Protein AF-A0A537IAH4-F1 (afdb_monomer_lite)

pLDDT: mean 83.01, std 18.16, range [29.03, 97.69]

Radius of gyration: 27.27 Å; chains: 1; bounding box: 102×39×84 Å

Sequence (280 aa):
MKIILSCFTVIFCLQLSAQTTTKKPVTDKLPGINCDNTVTNTLPADAPDRSPSECERQFDWKVRAAIRDAFRKTLSNFPVADWIISDTAVEKLEEVGKGTEKNFFSLSYDFKIDLAPQSLTYKNWYEKYQAQMEEMKNPKEDSYKKFADLMYRMNNSIHIRFLVRINNVSHSIYFMKGGQQVLPVPGAVYAVRGPKVSALTGGGEENAMDACLIVFGNQEPSLRAEPGGGSSFYLVNSFPKNVSHLTVQNISIRIECNNELLQIILKDTDFKGIAELISH

Secondary structure (DSSP, 8-state):
-----------------------PPP--SSTT----------S-TT-SEEPPPHHHHHHHHHHHHHHHHHHHHHHHTS-TTTEEEES-S------EETTGGGS---EEEEEEEEE-TTSHHHHHHHHHHHHHHHHTTS--TTHHHHHHHHHHHHHHHHEEEEEEEES-SEEEEEESSS--EE---TT-SEEEEEEEEPPTT---GGG-EEEEEEEESS-PPEEEEPTTS-EEEEEEPPPPTTS-TTS---EEEEEES-HHHHHHHHHHS-HHHHHHTS--

Structure (mmCIF, N/CA/C/O backbone):
data_AF-A0A537IAH4-F1
#
_entry.id   AF-A0A537IAH4-F1
#
loop_
_atom_site.group_PDB
_atom_site.id
_atom_site.type_symbol
_atom_site.label_atom_id
_atom_site.label_alt_id
_atom_site.label_comp_id
_atom_site.label_asym_id
_atom_site.label_entity_id
_atom_site.label_seq_id
_atom_site.pdbx_PDB_ins_code
_atom_site.Cartn_x
_atom_site.Cartn_y
_atom_site.Cartn_z
_atom_site.occupancy
_atom_site.B_iso_or_equiv
_atom_site.auth_seq_id
_atom_site.auth_comp_id
_atom_site.auth_asym_id
_atom_site.auth_atom_id
_atom_site.pdbx_PDB_model_num
ATOM 1 N N . MET A 1 1 ? 80.176 -8.612 -51.087 1.00 36.66 1 MET A N 1
ATOM 2 C CA . MET A 1 1 ? 79.424 -7.562 -51.804 1.00 36.66 1 MET A CA 1
ATOM 3 C C . MET A 1 1 ? 77.951 -7.925 -51.699 1.00 36.66 1 MET A C 1
ATOM 5 O O . MET A 1 1 ? 77.598 -9.044 -52.044 1.00 36.66 1 MET A O 1
ATOM 9 N N . LYS A 1 2 ? 77.165 -7.069 -51.038 1.00 36.81 2 LYS A N 1
ATOM 10 C CA . LYS A 1 2 ? 75.745 -7.273 -50.701 1.00 36.81 2 LYS A CA 1
ATOM 11 C C . LYS A 1 2 ? 74.856 -7.136 -51.943 1.00 36.81 2 LYS A C 1
ATOM 13 O O . LYS A 1 2 ? 75.255 -6.405 -52.842 1.00 36.81 2 LYS A O 1
ATOM 18 N N . ILE A 1 3 ? 73.643 -7.707 -51.847 1.00 32.50 3 ILE A N 1
ATOM 19 C CA . ILE A 1 3 ? 72.316 -7.228 -52.325 1.00 32.50 3 ILE A CA 1
ATOM 20 C C . ILE A 1 3 ? 71.573 -8.343 -53.084 1.00 32.50 3 ILE A C 1
ATOM 22 O O . ILE A 1 3 ? 72.182 -8.975 -53.931 1.00 32.50 3 ILE A O 1
ATOM 26 N N . ILE A 1 4 ? 70.281 -8.649 -52.912 1.00 36.44 4 ILE A N 1
ATOM 27 C CA . ILE A 1 4 ? 69.207 -8.349 -51.943 1.00 36.44 4 ILE A CA 1
ATOM 28 C C . ILE A 1 4 ? 68.191 -9.495 -52.150 1.00 36.44 4 ILE A C 1
ATOM 30 O O . ILE A 1 4 ? 67.912 -9.874 -53.285 1.00 36.44 4 ILE A O 1
ATOM 34 N N . LEU A 1 5 ? 67.645 -10.030 -51.056 1.00 33.25 5 LEU A N 1
ATOM 35 C CA . LEU A 1 5 ? 66.514 -10.961 -51.036 1.00 33.25 5 LEU A CA 1
ATOM 36 C C . LEU A 1 5 ? 65.218 -10.147 -51.227 1.00 33.25 5 LEU A C 1
ATOM 38 O O . LEU A 1 5 ? 64.938 -9.264 -50.415 1.00 33.25 5 LEU A O 1
ATOM 42 N N . SER A 1 6 ? 64.433 -10.403 -52.274 1.00 34.91 6 SER A N 1
ATOM 43 C CA . SER A 1 6 ? 63.120 -9.776 -52.470 1.00 34.91 6 SER A CA 1
ATOM 44 C C . SER A 1 6 ? 62.013 -10.627 -51.839 1.00 34.91 6 SER A C 1
ATOM 46 O O . SER A 1 6 ? 61.553 -11.616 -52.405 1.00 34.91 6 SER A O 1
ATOM 48 N N . CYS A 1 7 ? 61.571 -10.220 -50.648 1.00 33.12 7 CYS A N 1
ATOM 49 C CA . CYS A 1 7 ? 60.315 -10.667 -50.050 1.00 33.12 7 CYS A CA 1
ATOM 50 C C . CYS A 1 7 ? 59.132 -10.069 -50.825 1.00 33.12 7 CYS A C 1
ATOM 52 O O . CYS A 1 7 ? 58.987 -8.849 -50.890 1.00 33.12 7 CYS A O 1
ATOM 54 N N . PHE A 1 8 ? 58.261 -10.918 -51.373 1.00 35.41 8 PHE A N 1
ATOM 55 C CA . PHE A 1 8 ? 56.934 -10.508 -51.827 1.00 35.41 8 PHE A CA 1
ATOM 56 C C . PHE A 1 8 ? 55.982 -10.476 -50.627 1.00 35.41 8 PHE A C 1
ATOM 58 O O . PHE A 1 8 ? 55.532 -11.511 -50.139 1.00 35.41 8 PHE A O 1
ATOM 65 N N . THR A 1 9 ? 55.689 -9.272 -50.143 1.00 36.66 9 THR A N 1
ATOM 66 C CA . THR A 1 9 ? 54.643 -9.015 -49.150 1.00 36.66 9 THR A CA 1
ATOM 67 C C . THR A 1 9 ? 53.297 -8.926 -49.866 1.00 36.66 9 THR A C 1
ATOM 69 O O . THR A 1 9 ? 53.067 -8.012 -50.656 1.00 36.66 9 THR A O 1
ATOM 72 N N . VAL A 1 10 ? 52.397 -9.871 -49.593 1.00 36.59 10 VAL A N 1
ATOM 73 C CA . VAL A 1 10 ? 50.988 -9.794 -50.001 1.00 36.59 10 VAL A CA 1
ATOM 74 C C . VAL A 1 10 ? 50.293 -8.772 -49.101 1.00 36.59 10 VAL A C 1
ATOM 76 O O . VAL A 1 10 ? 50.123 -9.000 -47.905 1.00 36.59 10 VAL A O 1
ATOM 79 N N . ILE A 1 11 ? 49.913 -7.626 -49.667 1.00 38.06 11 ILE A N 1
ATOM 80 C CA . ILE A 1 11 ? 49.107 -6.608 -48.988 1.00 38.06 11 ILE A CA 1
ATOM 81 C C . ILE A 1 11 ? 47.648 -7.075 -49.020 1.00 38.06 11 ILE A C 1
ATOM 83 O O . ILE A 1 11 ? 46.976 -6.992 -50.046 1.00 38.06 11 ILE A O 1
ATOM 87 N N . PHE A 1 12 ? 47.158 -7.580 -47.888 1.00 32.88 12 PHE A N 1
ATOM 88 C CA . PHE A 1 12 ? 45.729 -7.773 -47.655 1.00 32.88 12 PHE A CA 1
ATOM 89 C C . PHE A 1 12 ? 45.091 -6.398 -47.403 1.00 32.88 12 PHE A C 1
ATOM 91 O O . PHE A 1 12 ? 45.257 -5.805 -46.338 1.00 32.88 12 PHE A O 1
ATOM 98 N N . CYS A 1 13 ? 44.370 -5.878 -48.396 1.00 29.39 13 CYS A N 1
ATOM 99 C CA . CYS A 1 13 ? 43.488 -4.724 -48.231 1.00 29.39 13 CYS A CA 1
ATOM 100 C C . CYS A 1 13 ? 42.277 -5.137 -47.376 1.00 29.39 13 CYS A C 1
ATOM 102 O O . CYS A 1 13 ? 41.276 -5.628 -47.892 1.00 29.39 13 CYS A O 1
ATOM 104 N N . LEU A 1 14 ? 42.365 -4.946 -46.059 1.00 30.98 14 LEU A N 1
ATOM 105 C CA . LEU A 1 14 ? 41.201 -4.944 -45.174 1.00 30.98 14 LEU A CA 1
ATOM 106 C C . LEU A 1 14 ? 40.440 -3.633 -45.394 1.00 30.98 14 LEU A C 1
ATOM 108 O O . LEU A 1 14 ? 40.810 -2.583 -44.872 1.00 30.98 14 LEU A O 1
ATOM 112 N N . GLN A 1 15 ? 39.371 -3.696 -46.186 1.00 33.16 15 GLN A N 1
ATOM 113 C CA . GLN A 1 15 ? 38.346 -2.659 -46.189 1.00 33.16 15 GLN A CA 1
ATOM 114 C C . GLN A 1 15 ? 37.699 -2.621 -44.796 1.00 33.16 15 GLN A C 1
ATOM 116 O O . GLN A 1 15 ? 36.876 -3.471 -44.462 1.00 33.16 15 GLN A O 1
ATOM 121 N N . LEU A 1 16 ? 38.061 -1.629 -43.976 1.00 31.31 16 LEU A N 1
ATOM 122 C CA . LEU A 1 16 ? 37.240 -1.222 -42.838 1.00 31.31 16 LEU A CA 1
ATOM 123 C C . LEU A 1 16 ? 35.973 -0.560 -43.394 1.00 31.31 16 LEU A C 1
ATOM 125 O O . LEU A 1 16 ? 35.911 0.655 -43.572 1.00 31.31 16 LEU A O 1
ATOM 129 N N . SER A 1 17 ? 34.940 -1.356 -43.666 1.00 33.88 17 SER A N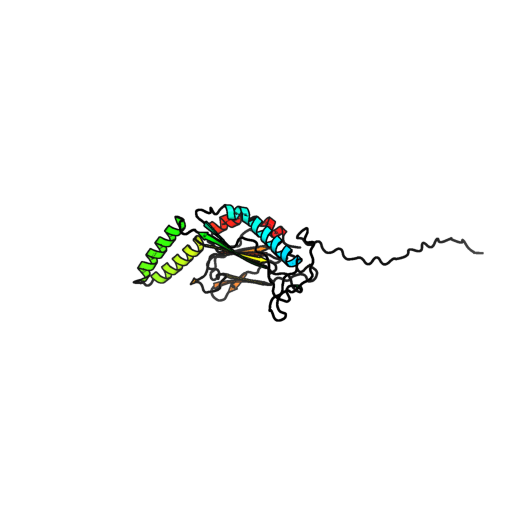 1
ATOM 130 C CA . SER A 1 17 ? 33.584 -0.825 -43.603 1.00 33.88 17 SER A CA 1
ATOM 131 C C . SER A 1 17 ? 33.317 -0.505 -42.136 1.00 33.88 17 SER A C 1
ATOM 133 O O . SER A 1 17 ? 33.275 -1.415 -41.304 1.00 33.88 17 SER A O 1
ATOM 135 N N . ALA A 1 18 ? 33.178 0.776 -41.807 1.00 30.81 18 ALA A N 1
ATOM 136 C CA . ALA A 1 18 ? 32.667 1.204 -40.517 1.00 30.81 18 ALA A CA 1
ATOM 137 C C . ALA A 1 18 ? 31.246 0.642 -40.360 1.00 30.81 18 ALA A C 1
ATOM 139 O O . ALA A 1 18 ? 30.273 1.234 -40.818 1.00 30.81 18 ALA A O 1
ATOM 140 N N . GLN A 1 19 ? 31.131 -0.535 -39.745 1.00 30.94 19 GLN A N 1
ATOM 141 C CA . GLN A 1 19 ? 29.883 -0.970 -39.150 1.00 30.94 19 GLN A CA 1
ATOM 142 C C . GLN A 1 19 ? 29.614 0.016 -38.021 1.00 30.94 19 GLN A C 1
ATOM 144 O O . GLN A 1 19 ? 30.235 -0.039 -36.960 1.00 30.94 19 GLN A O 1
ATOM 149 N N . THR A 1 20 ? 28.712 0.958 -38.278 1.00 29.33 20 THR A N 1
ATOM 150 C CA . THR A 1 20 ? 27.952 1.622 -37.232 1.00 29.33 20 THR A CA 1
ATOM 151 C C . THR A 1 20 ? 27.386 0.518 -36.355 1.00 29.33 20 THR A C 1
ATOM 153 O O . THR A 1 20 ? 26.445 -0.182 -36.720 1.00 29.33 20 THR A O 1
ATOM 156 N N . THR A 1 21 ? 28.009 0.318 -35.200 1.00 30.80 21 THR A N 1
ATOM 157 C CA . THR A 1 21 ? 27.443 -0.465 -34.118 1.00 30.80 21 THR A CA 1
ATOM 158 C C . THR A 1 21 ? 26.182 0.266 -33.684 1.00 30.80 21 THR A C 1
ATOM 160 O O . THR A 1 21 ? 26.200 1.149 -32.829 1.00 30.80 21 THR A O 1
ATOM 163 N N . THR A 1 22 ? 25.057 -0.077 -34.312 1.00 32.59 22 THR A N 1
ATOM 164 C CA . THR A 1 22 ? 23.740 0.132 -33.726 1.00 32.59 22 THR A CA 1
ATOM 165 C C . THR A 1 22 ? 23.809 -0.509 -32.352 1.00 32.59 22 THR A C 1
ATOM 167 O O . THR A 1 22 ? 23.857 -1.737 -32.240 1.00 32.59 22 THR A O 1
ATOM 170 N N . LYS A 1 23 ? 23.911 0.323 -31.310 1.00 32.09 23 LYS A N 1
ATOM 171 C CA . LYS A 1 23 ? 23.713 -0.102 -29.928 1.00 32.09 23 LYS A CA 1
ATOM 172 C C . LYS A 1 23 ? 22.452 -0.956 -29.930 1.00 32.09 23 LYS A C 1
ATOM 174 O O . LYS A 1 23 ? 21.377 -0.446 -30.242 1.00 32.09 23 LYS A O 1
ATOM 179 N N . LYS A 1 24 ? 22.589 -2.251 -29.635 1.00 29.03 24 LYS A N 1
ATOM 180 C CA . LYS A 1 24 ? 21.431 -3.063 -29.262 1.00 29.03 24 LYS A CA 1
ATOM 181 C C . LYS A 1 24 ? 20.707 -2.284 -28.158 1.00 29.03 24 LYS A C 1
ATOM 183 O O . LYS A 1 24 ? 21.392 -1.856 -27.222 1.00 29.03 24 LYS A O 1
ATOM 188 N N . PRO A 1 25 ? 19.387 -2.054 -28.266 1.00 37.41 25 PRO A N 1
ATOM 189 C CA . PRO A 1 25 ? 18.647 -1.497 -27.153 1.00 37.41 25 PRO A CA 1
ATOM 190 C C . PRO A 1 25 ? 18.897 -2.407 -25.955 1.00 37.41 25 PRO A C 1
ATOM 192 O O . PRO A 1 25 ? 18.854 -3.635 -26.080 1.00 37.41 25 PRO A O 1
ATOM 195 N N . VAL A 1 26 ? 19.246 -1.794 -24.828 1.00 36.59 26 VAL A N 1
ATOM 196 C CA . VAL A 1 26 ? 19.260 -2.466 -23.532 1.00 36.59 26 VAL A CA 1
ATOM 197 C C . VAL A 1 26 ? 17.885 -3.106 -23.393 1.00 36.59 26 VAL A C 1
ATOM 199 O O . VAL A 1 26 ? 16.880 -2.411 -23.471 1.00 36.59 26 VAL A O 1
ATOM 202 N N . THR A 1 27 ? 17.846 -4.432 -23.324 1.00 35.75 27 THR A N 1
ATOM 203 C CA . THR A 1 27 ? 16.608 -5.201 -23.228 1.00 35.75 27 THR A CA 1
ATOM 204 C C . THR A 1 27 ? 15.850 -4.760 -21.987 1.00 35.75 27 THR A C 1
ATOM 206 O O . THR A 1 27 ? 16.311 -5.001 -20.870 1.00 35.75 27 THR A O 1
ATOM 209 N N . ASP A 1 28 ? 14.713 -4.102 -22.214 1.00 43.12 28 ASP A N 1
ATOM 210 C CA . ASP A 1 28 ? 13.740 -3.721 -21.199 1.00 43.12 28 ASP A CA 1
ATOM 211 C C . ASP A 1 28 ? 13.413 -4.949 -20.341 1.00 43.12 28 ASP A C 1
ATOM 213 O O . ASP A 1 28 ? 13.004 -5.994 -20.855 1.00 43.12 28 ASP A O 1
ATOM 217 N N . LYS A 1 29 ? 13.600 -4.852 -19.021 1.00 47.41 29 LYS A N 1
ATOM 218 C CA . LYS A 1 29 ? 13.318 -5.967 -18.100 1.00 47.41 29 LYS A CA 1
ATOM 219 C C . LYS A 1 29 ? 11.833 -6.350 -18.011 1.00 47.41 29 LYS A C 1
ATOM 221 O O . LYS A 1 29 ? 11.508 -7.337 -17.362 1.00 47.41 29 LYS A O 1
ATOM 226 N N . LEU A 1 30 ? 10.940 -5.635 -18.698 1.00 56.00 30 LEU A N 1
ATOM 227 C CA . LEU A 1 30 ? 9.583 -6.096 -18.987 1.00 56.00 30 LEU A CA 1
ATOM 228 C C . LEU A 1 30 ? 9.566 -6.747 -20.379 1.00 56.00 30 LEU A C 1
ATOM 230 O O . LEU A 1 30 ? 9.399 -6.038 -21.377 1.00 56.00 30 LEU A O 1
ATOM 234 N N . PRO A 1 31 ? 9.733 -8.079 -20.490 1.00 50.25 31 PRO A N 1
ATOM 235 C CA . PRO A 1 31 ? 9.730 -8.746 -21.784 1.00 50.25 31 PRO A CA 1
ATOM 236 C C . PRO A 1 31 ? 8.480 -8.396 -22.615 1.00 50.25 31 PRO A C 1
ATOM 238 O O . PRO A 1 31 ? 7.338 -8.391 -22.138 1.00 50.25 31 PRO A O 1
ATOM 241 N N . GLY A 1 32 ? 8.709 -8.090 -23.895 1.00 52.50 32 GLY A N 1
ATOM 242 C CA . GLY A 1 32 ? 7.663 -7.993 -24.915 1.00 52.50 32 GLY A CA 1
ATOM 243 C C . GLY A 1 32 ? 6.853 -6.695 -24.940 1.00 52.50 32 GLY A C 1
ATOM 244 O O . GLY A 1 32 ? 5.674 -6.748 -25.278 1.00 52.50 32 GLY A O 1
ATOM 245 N N . ILE A 1 33 ? 7.403 -5.549 -24.528 1.00 62.62 33 ILE A N 1
ATOM 246 C CA . ILE A 1 33 ? 6.820 -4.244 -24.888 1.00 62.62 33 ILE A CA 1
ATOM 247 C C . ILE A 1 33 ? 7.368 -3.871 -26.278 1.00 62.62 33 ILE A C 1
ATOM 249 O O . ILE A 1 33 ? 8.479 -3.371 -26.404 1.00 62.62 33 ILE A O 1
ATOM 253 N N . ASN A 1 34 ? 6.621 -4.208 -27.333 1.00 67.88 34 ASN A N 1
ATOM 254 C CA . ASN A 1 34 ? 6.902 -3.778 -28.706 1.00 67.88 34 ASN A CA 1
ATOM 255 C C . ASN A 1 34 ? 5.707 -2.951 -29.185 1.00 67.88 34 ASN A C 1
ATOM 257 O O . ASN A 1 34 ? 4.663 -3.499 -29.537 1.00 67.88 34 ASN A O 1
ATOM 261 N N . CYS A 1 35 ? 5.838 -1.637 -29.099 1.00 71.19 35 CYS A N 1
ATOM 262 C CA . CYS A 1 35 ? 4.745 -0.679 -29.207 1.00 71.19 35 CYS A CA 1
ATOM 263 C C . CYS A 1 35 ? 5.246 0.629 -29.815 1.00 71.19 35 CYS A C 1
ATOM 265 O O . CYS A 1 35 ? 6.449 0.891 -29.877 1.00 71.19 35 CYS A O 1
ATOM 267 N N . ASP A 1 36 ? 4.302 1.462 -30.239 1.00 72.12 36 ASP A N 1
ATOM 268 C CA . ASP A 1 36 ? 4.595 2.815 -30.687 1.00 72.12 36 ASP A CA 1
ATOM 269 C C . ASP A 1 36 ? 4.789 3.753 -29.485 1.00 72.12 36 ASP A C 1
ATOM 271 O O . ASP A 1 36 ? 3.913 3.889 -28.623 1.00 72.12 36 ASP A O 1
ATOM 275 N N . ASN A 1 37 ? 5.947 4.414 -29.434 1.00 79.00 37 ASN A N 1
ATOM 276 C CA . ASN A 1 37 ? 6.242 5.424 -28.420 1.00 79.00 37 ASN A CA 1
ATOM 277 C C . ASN A 1 37 ? 5.840 6.844 -28.862 1.00 79.00 37 ASN A C 1
ATOM 279 O O . ASN A 1 37 ? 6.086 7.816 -28.149 1.00 79.00 37 ASN A O 1
ATOM 283 N N . THR A 1 38 ? 5.231 6.985 -30.039 1.00 79.00 38 THR A N 1
ATOM 284 C CA . THR A 1 38 ? 4.718 8.260 -30.532 1.00 79.00 38 THR A CA 1
ATOM 285 C C . THR A 1 38 ? 3.565 8.731 -29.653 1.00 79.00 38 THR A C 1
ATOM 287 O O . THR A 1 38 ? 2.568 8.038 -29.442 1.00 79.00 38 THR A O 1
ATOM 290 N N . VAL A 1 39 ? 3.691 9.954 -29.146 1.00 79.56 39 VAL A N 1
ATOM 291 C CA . VAL A 1 39 ? 2.628 10.627 -28.405 1.00 79.56 39 VAL A CA 1
ATOM 292 C C . VAL A 1 39 ? 1.688 11.287 -29.409 1.00 79.56 39 VAL A C 1
ATOM 294 O O . VAL A 1 39 ? 2.019 12.312 -30.003 1.00 79.56 39 VAL A O 1
ATOM 297 N N . THR A 1 40 ? 0.498 10.713 -29.578 1.00 81.12 40 THR A N 1
ATOM 298 C CA . THR A 1 40 ? -0.599 11.359 -30.311 1.00 81.12 40 THR A CA 1
ATOM 299 C C . THR A 1 40 ? -1.506 12.042 -29.298 1.00 81.12 40 THR A C 1
ATOM 301 O O . THR A 1 40 ? -2.367 11.397 -28.702 1.00 81.12 40 THR A O 1
ATOM 304 N N . ASN A 1 41 ? -1.272 13.332 -29.044 1.00 80.75 41 ASN A N 1
ATOM 305 C CA . ASN A 1 41 ? -2.059 14.056 -28.052 1.00 80.75 41 ASN A CA 1
ATOM 306 C C . ASN A 1 41 ? -3.453 14.377 -28.606 1.00 80.75 41 ASN A C 1
ATOM 308 O O . ASN A 1 41 ? -3.579 15.153 -29.551 1.00 80.75 41 ASN A O 1
ATOM 312 N N . THR A 1 42 ? -4.482 13.777 -28.013 1.00 84.88 42 THR A N 1
ATOM 313 C CA . THR A 1 42 ? -5.891 14.036 -28.361 1.00 84.88 42 THR A CA 1
ATOM 314 C C . THR A 1 42 ? -6.535 15.090 -27.460 1.00 84.88 42 THR A C 1
ATOM 316 O O . THR A 1 42 ? -7.652 15.527 -27.728 1.00 84.88 42 THR A O 1
ATOM 319 N N . LEU A 1 43 ? -5.823 15.519 -26.412 1.00 85.69 43 LEU A N 1
ATOM 320 C CA . LEU A 1 43 ? -6.265 16.560 -25.490 1.00 85.69 43 LEU A CA 1
ATOM 321 C C . LEU A 1 43 ? -5.976 17.969 -26.044 1.00 85.69 43 LEU A C 1
ATOM 323 O O . LEU A 1 43 ? -5.074 18.131 -26.875 1.00 85.69 43 LEU A O 1
ATOM 327 N N . PRO A 1 44 ? -6.697 19.005 -25.568 1.00 86.75 44 PRO A N 1
ATOM 328 C CA . PRO A 1 44 ? -6.423 20.401 -25.909 1.00 86.75 44 PRO A CA 1
ATOM 329 C C . PRO A 1 44 ? -4.955 20.803 -25.685 1.00 86.75 44 PRO A C 1
ATOM 331 O O . PRO A 1 44 ? -4.280 20.310 -24.780 1.00 86.75 44 PRO A O 1
ATOM 334 N N . ALA A 1 45 ? -4.441 21.726 -26.505 1.00 82.00 45 ALA A N 1
ATOM 335 C CA . ALA A 1 45 ? -3.027 22.115 -26.476 1.00 82.00 45 ALA A CA 1
ATOM 336 C C . ALA A 1 45 ? -2.592 22.752 -25.141 1.00 82.00 45 ALA A C 1
ATOM 338 O O . ALA A 1 45 ? -1.425 22.639 -24.763 1.00 82.00 45 ALA A O 1
ATOM 339 N N . ASP A 1 46 ? -3.514 23.381 -24.420 1.00 87.12 46 ASP A N 1
ATOM 340 C CA . ASP A 1 46 ? -3.340 24.041 -23.125 1.00 87.12 46 ASP A CA 1
ATOM 341 C C . ASP A 1 46 ? -3.589 23.124 -21.917 1.00 87.12 46 ASP A C 1
ATOM 343 O O . ASP A 1 46 ? -3.270 23.516 -20.796 1.00 87.12 46 ASP A O 1
ATOM 347 N N . ALA A 1 47 ? -4.069 21.891 -22.125 1.00 87.62 47 ALA A N 1
ATOM 348 C CA . ALA A 1 47 ? -4.289 20.938 -21.039 1.00 87.62 47 ALA A CA 1
ATOM 349 C C . ALA A 1 47 ? -2.982 20.679 -20.258 1.00 87.62 47 ALA A C 1
ATOM 351 O O . ALA A 1 47 ? -1.918 20.585 -20.874 1.00 87.62 47 ALA A O 1
ATOM 352 N N . PRO A 1 48 ? -3.001 20.567 -18.921 1.00 88.12 48 PRO A N 1
ATOM 353 C CA . PRO A 1 48 ? -1.804 20.206 -18.151 1.00 88.12 48 PRO A CA 1
ATOM 354 C C . PRO A 1 48 ? -1.318 18.778 -18.462 1.00 88.12 48 PRO A C 1
ATOM 356 O O . PRO A 1 48 ? -0.125 18.482 -18.333 1.00 88.12 48 PRO A O 1
ATOM 359 N N . ASP A 1 49 ? -2.226 17.940 -18.955 1.00 92.44 49 ASP A N 1
ATOM 360 C CA . ASP A 1 49 ? -2.005 16.543 -19.294 1.00 92.44 49 ASP A CA 1
ATOM 361 C C . ASP A 1 49 ? -1.936 16.316 -20.811 1.00 92.44 49 ASP A C 1
ATOM 363 O O . ASP A 1 49 ? -2.192 17.200 -21.639 1.00 92.44 49 ASP A O 1
ATOM 367 N N . ARG A 1 50 ? -1.540 15.104 -21.184 1.00 91.38 50 ARG A N 1
ATOM 368 C CA . ARG A 1 50 ? -1.519 14.597 -22.554 1.00 91.38 50 ARG A CA 1
ATOM 369 C C . ARG A 1 50 ? -2.040 13.168 -22.594 1.00 91.38 50 ARG A C 1
ATOM 371 O O . ARG A 1 50 ? -1.979 12.438 -21.606 1.00 91.38 50 ARG A O 1
ATOM 378 N N . SER A 1 51 ? -2.461 12.731 -23.775 1.00 90.69 51 SER A N 1
ATOM 379 C CA . SER A 1 51 ? -2.689 11.305 -24.005 1.00 90.69 51 SER A CA 1
ATOM 380 C C . SER A 1 51 ? -1.375 10.515 -23.830 1.00 90.69 51 SER A C 1
ATOM 382 O O . SER A 1 51 ? -0.322 10.969 -24.305 1.00 90.69 51 SER A O 1
ATOM 384 N N . PRO A 1 52 ? -1.402 9.339 -23.179 1.00 90.75 52 PRO A N 1
ATOM 385 C CA . PRO A 1 52 ? -0.238 8.469 -23.088 1.00 90.75 52 PRO A CA 1
ATOM 386 C C . PRO A 1 52 ? 0.101 7.862 -24.457 1.00 90.75 52 PRO A C 1
ATOM 388 O O . PRO A 1 52 ? -0.782 7.663 -25.303 1.00 90.75 52 PRO A O 1
ATOM 391 N N . SER A 1 53 ? 1.374 7.531 -24.673 1.00 89.56 53 SER A N 1
ATOM 392 C CA . SER A 1 53 ? 1.789 6.683 -25.795 1.00 89.56 53 SER A CA 1
ATOM 393 C C . SER A 1 53 ? 1.268 5.253 -25.609 1.00 89.56 53 SER A C 1
ATOM 395 O O . SER A 1 53 ? 0.805 4.865 -24.530 1.00 89.56 53 SER A O 1
ATOM 397 N N . GLU A 1 54 ? 1.326 4.439 -26.663 1.00 88.38 54 GLU A N 1
ATOM 398 C CA . GLU A 1 54 ? 0.952 3.028 -26.534 1.00 88.38 54 GLU A CA 1
ATOM 399 C C . GLU A 1 54 ? 1.920 2.276 -25.615 1.00 88.38 54 GLU A C 1
ATOM 401 O O . GLU A 1 54 ? 1.502 1.436 -24.817 1.00 88.38 54 GLU A O 1
ATOM 406 N N . CYS A 1 55 ? 3.201 2.637 -25.655 1.00 88.31 55 CYS A N 1
ATOM 407 C CA . CYS A 1 55 ? 4.195 2.078 -24.751 1.00 88.31 55 CYS A CA 1
ATOM 408 C C . CYS A 1 55 ? 3.954 2.421 -23.283 1.00 88.31 55 CYS A C 1
ATOM 410 O O . CYS A 1 55 ? 4.111 1.548 -22.433 1.00 88.31 55 CYS A O 1
ATOM 412 N N . GLU A 1 56 ? 3.515 3.640 -22.977 1.00 90.56 56 GLU A N 1
ATOM 413 C CA . GLU A 1 56 ? 3.159 4.038 -21.610 1.00 90.56 56 GLU A CA 1
ATOM 414 C C . GLU A 1 56 ? 1.952 3.259 -21.086 1.00 90.56 56 GLU A C 1
ATOM 416 O O . GLU A 1 56 ? 1.988 2.759 -19.962 1.00 90.56 56 GLU A O 1
ATOM 421 N N . ARG A 1 57 ? 0.915 3.071 -21.916 1.00 90.81 57 ARG A N 1
ATOM 422 C CA . ARG A 1 57 ? -0.253 2.250 -21.552 1.00 90.81 57 ARG A CA 1
ATOM 423 C C . ARG A 1 57 ? 0.129 0.801 -21.273 1.00 90.81 57 ARG A C 1
ATOM 425 O O . ARG A 1 57 ? -0.319 0.228 -20.283 1.00 90.81 57 ARG A O 1
ATOM 432 N N . GLN A 1 58 ? 0.956 0.201 -22.128 1.00 90.25 58 GLN A N 1
ATOM 433 C CA . GLN A 1 58 ? 1.402 -1.180 -21.930 1.00 90.25 58 GLN A CA 1
ATOM 434 C C . GLN A 1 58 ? 2.322 -1.320 -20.719 1.00 90.25 58 GLN A C 1
ATOM 436 O O . GLN A 1 58 ? 2.223 -2.314 -20.001 1.00 90.25 58 GLN A O 1
ATOM 441 N N . PHE A 1 59 ? 3.200 -0.343 -20.485 1.00 90.69 59 PHE A N 1
ATOM 442 C CA . PHE A 1 59 ? 4.049 -0.302 -19.300 1.00 90.69 59 PHE A CA 1
ATOM 443 C C . PHE A 1 59 ? 3.203 -0.256 -18.022 1.00 90.69 59 PHE A C 1
ATOM 445 O O . PHE A 1 59 ? 3.357 -1.132 -17.172 1.00 90.69 59 PHE A O 1
ATOM 452 N N . ASP A 1 60 ? 2.269 0.697 -17.918 1.00 92.19 60 ASP A N 1
ATOM 453 C CA . ASP A 1 60 ? 1.358 0.823 -16.774 1.00 92.19 60 ASP A CA 1
ATOM 454 C C . ASP A 1 60 ? 0.572 -0.471 -16.530 1.00 92.19 60 ASP A C 1
ATOM 456 O O . ASP A 1 60 ? 0.635 -1.041 -15.436 1.00 92.19 60 ASP A O 1
ATOM 460 N N . TRP A 1 61 ? -0.076 -0.997 -17.574 1.00 91.12 61 TRP A N 1
ATOM 461 C CA . TRP A 1 61 ? -0.882 -2.208 -17.470 1.00 91.12 61 TRP A CA 1
ATOM 462 C C . TRP A 1 61 ? -0.059 -3.411 -17.001 1.00 91.12 61 TRP A C 1
ATOM 464 O O . TRP A 1 61 ? -0.475 -4.115 -16.079 1.00 91.12 61 TRP A O 1
ATOM 474 N N . LYS A 1 62 ? 1.124 -3.644 -17.591 1.00 90.81 62 LYS A N 1
ATOM 475 C CA . LYS A 1 62 ? 1.984 -4.782 -17.223 1.00 90.81 62 LYS A CA 1
ATOM 476 C C . LYS A 1 62 ? 2.484 -4.670 -15.788 1.00 90.81 62 LYS A C 1
ATOM 478 O O . LYS A 1 62 ? 2.453 -5.665 -15.067 1.00 90.81 62 LYS A O 1
ATOM 483 N N . VAL A 1 63 ? 2.923 -3.482 -15.364 1.00 92.62 63 VAL A N 1
ATOM 484 C CA . VAL A 1 63 ? 3.420 -3.265 -13.998 1.00 92.62 63 VAL A CA 1
ATOM 485 C C . VAL A 1 63 ? 2.292 -3.460 -12.988 1.00 92.62 63 VAL A C 1
ATOM 487 O O . VAL A 1 63 ? 2.447 -4.243 -12.053 1.00 92.62 63 VAL A O 1
ATOM 490 N N . ARG A 1 64 ? 1.130 -2.825 -13.185 1.00 93.25 64 ARG A N 1
ATOM 491 C CA . ARG A 1 64 ? -0.026 -2.989 -12.287 1.00 93.25 64 ARG A CA 1
ATOM 492 C C . ARG A 1 64 ? -0.528 -4.429 -12.248 1.00 93.25 64 ARG A C 1
ATOM 494 O O . ARG A 1 64 ? -0.823 -4.934 -11.167 1.00 93.25 64 ARG A O 1
ATOM 501 N N . ALA A 1 65 ? -0.587 -5.111 -13.393 1.00 91.62 65 ALA A N 1
ATOM 502 C CA . ALA A 1 65 ? -0.986 -6.514 -13.458 1.00 91.62 65 ALA A CA 1
ATOM 503 C C . ALA A 1 65 ? -0.014 -7.418 -12.689 1.00 91.62 65 ALA A C 1
ATOM 505 O O . ALA A 1 65 ? -0.470 -8.257 -11.916 1.00 91.62 65 ALA A O 1
ATOM 506 N N . ALA A 1 66 ? 1.298 -7.216 -12.839 1.00 93.00 66 ALA A N 1
ATOM 507 C CA . ALA A 1 66 ? 2.305 -7.986 -12.114 1.00 93.00 66 ALA A CA 1
ATOM 508 C C . ALA A 1 66 ? 2.223 -7.768 -10.595 1.00 93.00 66 ALA A C 1
ATOM 510 O O . ALA A 1 66 ? 2.258 -8.733 -9.834 1.00 93.00 66 ALA A O 1
ATOM 511 N N . ILE A 1 67 ? 2.042 -6.522 -10.140 1.00 94.25 67 ILE A N 1
ATOM 512 C CA . ILE A 1 67 ? 1.850 -6.234 -8.711 1.00 94.25 67 ILE A CA 1
ATOM 513 C C . ILE A 1 67 ? 0.558 -6.865 -8.189 1.00 94.25 67 ILE A C 1
ATOM 515 O O . ILE A 1 67 ? 0.570 -7.527 -7.153 1.00 94.25 67 ILE A O 1
ATOM 519 N N . ARG A 1 68 ? -0.560 -6.712 -8.905 1.00 92.75 68 ARG A N 1
ATOM 520 C CA . ARG A 1 68 ? -1.833 -7.343 -8.531 1.00 92.75 68 ARG A CA 1
ATOM 521 C C . ARG A 1 68 ? -1.691 -8.861 -8.431 1.00 92.75 68 ARG A C 1
ATOM 523 O O . ARG A 1 68 ? -2.204 -9.468 -7.495 1.00 92.75 68 ARG A O 1
ATOM 530 N N . ASP A 1 69 ? -0.988 -9.471 -9.378 1.00 93.44 69 ASP A N 1
ATOM 531 C CA . ASP A 1 69 ? -0.742 -10.909 -9.392 1.00 93.44 69 ASP A CA 1
ATOM 532 C C . ASP A 1 69 ? 0.118 -11.349 -8.200 1.00 93.44 69 ASP A C 1
ATOM 534 O O . ASP A 1 69 ? -0.197 -12.369 -7.584 1.00 93.44 69 ASP A O 1
ATOM 538 N N . ALA A 1 70 ? 1.102 -10.543 -7.790 1.00 95.62 70 ALA A N 1
ATOM 539 C CA . ALA A 1 70 ? 1.880 -10.787 -6.576 1.00 95.62 70 ALA A CA 1
ATOM 540 C C . ALA A 1 70 ? 1.029 -10.748 -5.292 1.00 95.62 70 ALA A C 1
ATOM 542 O O . ALA A 1 70 ? 1.302 -11.488 -4.346 1.00 95.62 70 ALA A O 1
ATOM 543 N N . PHE A 1 71 ? -0.038 -9.942 -5.263 1.00 95.06 71 PHE A N 1
ATOM 544 C CA . PHE A 1 71 ? -1.000 -9.897 -4.154 1.00 95.06 71 PHE A CA 1
ATOM 545 C C . PHE A 1 71 ? -2.121 -10.939 -4.254 1.00 95.06 71 PHE A C 1
ATOM 547 O O . PHE A 1 71 ? -2.889 -11.087 -3.305 1.00 95.06 71 PHE A O 1
ATOM 554 N N . ARG A 1 72 ? -2.239 -11.695 -5.354 1.00 93.06 72 ARG A N 1
ATOM 555 C CA . ARG A 1 72 ? -3.397 -12.570 -5.623 1.00 93.06 72 ARG A CA 1
ATOM 556 C C . ARG A 1 72 ? -3.697 -13.540 -4.480 1.00 93.06 72 ARG A C 1
ATOM 558 O O . ARG A 1 72 ? -4.851 -13.677 -4.078 1.00 93.06 72 ARG A O 1
ATOM 565 N N . LYS A 1 73 ? -2.666 -14.203 -3.949 1.00 94.06 73 LYS A N 1
ATOM 566 C CA . LYS A 1 73 ? -2.823 -15.157 -2.843 1.00 94.06 73 LYS A CA 1
ATOM 567 C C . LYS A 1 73 ? -3.223 -14.443 -1.548 1.00 94.06 73 LYS A C 1
ATOM 569 O O . LYS A 1 73 ? -4.177 -14.869 -0.907 1.00 94.06 73 LYS A O 1
ATOM 574 N N . THR A 1 74 ? -2.585 -13.319 -1.222 1.00 93.62 74 THR A N 1
ATOM 575 C CA . THR A 1 74 ? -2.981 -12.455 -0.098 1.00 93.62 74 THR A CA 1
ATOM 576 C C . THR A 1 74 ? -4.447 -12.043 -0.181 1.00 93.62 74 THR A C 1
ATOM 578 O O . THR A 1 74 ? -5.175 -12.211 0.790 1.00 93.62 74 THR A O 1
ATOM 581 N N . LEU A 1 75 ? -4.910 -11.566 -1.339 1.00 91.81 75 LEU A N 1
ATOM 582 C CA . LEU A 1 75 ? -6.302 -1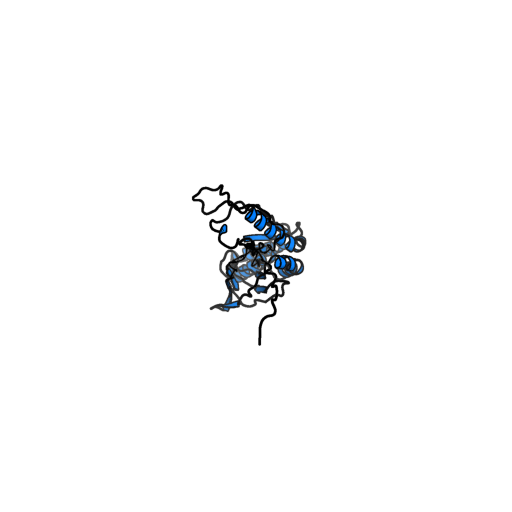1.147 -1.531 1.00 91.81 75 LEU A CA 1
ATOM 583 C C . LEU A 1 75 ? -7.287 -12.308 -1.328 1.00 91.81 75 LEU A C 1
ATOM 585 O O . LEU A 1 75 ? -8.370 -12.100 -0.792 1.00 91.81 75 LEU A O 1
ATOM 589 N N . SER A 1 76 ? -6.900 -13.539 -1.676 1.00 91.44 76 SER A N 1
ATOM 590 C CA . SER A 1 76 ? -7.743 -14.724 -1.461 1.00 91.44 76 SER A CA 1
ATOM 591 C C . SER A 1 76 ? -7.927 -15.115 0.014 1.00 91.44 76 SER A C 1
ATOM 593 O O . SER A 1 76 ? -8.867 -15.843 0.327 1.00 91.44 76 SER A O 1
ATOM 595 N N . ASN A 1 77 ? -7.091 -14.602 0.927 1.00 91.25 77 ASN A N 1
ATOM 596 C CA . ASN A 1 77 ? -7.242 -14.817 2.371 1.00 91.25 77 ASN A CA 1
ATOM 597 C C . ASN A 1 77 ? -8.344 -13.952 3.004 1.00 91.25 77 ASN A C 1
ATOM 599 O O . ASN A 1 77 ? -8.680 -14.158 4.170 1.00 91.25 77 ASN A O 1
ATOM 603 N N . PHE A 1 78 ? -8.892 -12.984 2.265 1.00 92.06 78 PHE A N 1
ATOM 604 C CA . PHE A 1 78 ? -9.936 -12.079 2.736 1.00 92.06 78 PHE A CA 1
ATOM 605 C C . PHE A 1 78 ? -11.282 -12.496 2.128 1.00 92.06 78 PHE A C 1
ATOM 607 O O . PHE A 1 78 ? -11.611 -12.083 1.014 1.00 92.06 78 PHE A O 1
ATOM 614 N N . PRO A 1 79 ? -12.065 -13.357 2.807 1.00 88.50 79 PRO A N 1
ATOM 615 C CA . PRO A 1 79 ? -13.303 -13.886 2.250 1.00 88.50 79 PRO A CA 1
ATOM 616 C C . PRO A 1 79 ? -14.318 -12.768 2.003 1.00 88.50 79 PRO A C 1
ATOM 618 O O . PRO A 1 79 ? -14.608 -11.975 2.895 1.00 88.50 79 PRO A O 1
ATOM 621 N N . VAL A 1 80 ? -14.929 -12.769 0.815 1.00 84.25 80 VAL A N 1
ATOM 622 C CA . VAL A 1 80 ? -15.891 -11.739 0.368 1.00 84.25 80 VAL A CA 1
ATOM 623 C C . VAL A 1 80 ? -17.141 -11.610 1.247 1.00 84.25 80 VAL A C 1
ATOM 625 O O . VAL A 1 80 ? -17.851 -10.612 1.179 1.00 84.25 80 VAL A O 1
ATOM 628 N N . ALA A 1 81 ? -17.430 -12.621 2.072 1.00 85.81 81 ALA A N 1
ATOM 629 C CA . ALA A 1 81 ? -18.509 -12.559 3.055 1.00 85.81 81 ALA A CA 1
ATOM 630 C C . ALA A 1 81 ? -18.217 -11.536 4.169 1.00 85.81 81 ALA A C 1
ATOM 632 O O . ALA A 1 81 ? -19.139 -10.863 4.636 1.00 85.81 81 ALA A O 1
ATOM 633 N N . ASP A 1 82 ? -16.940 -11.405 4.545 1.00 93.12 82 ASP A N 1
ATOM 634 C CA . ASP A 1 82 ? -16.478 -10.589 5.668 1.00 93.12 82 ASP A CA 1
ATOM 635 C C . ASP A 1 82 ? -15.657 -9.371 5.240 1.00 93.12 82 ASP A C 1
ATOM 637 O O . ASP A 1 82 ? -15.496 -8.451 6.037 1.00 93.12 82 ASP A O 1
ATOM 641 N N . TRP A 1 83 ? -15.161 -9.340 4.002 1.00 95.81 83 TRP A N 1
ATOM 642 C CA . TRP A 1 83 ? -14.284 -8.289 3.496 1.00 95.81 83 TRP A CA 1
ATOM 643 C C . TRP A 1 83 ? -14.737 -7.768 2.133 1.00 95.81 83 TRP A C 1
ATOM 645 O O . TRP A 1 83 ? -15.195 -8.517 1.272 1.00 95.81 83 TRP A O 1
ATOM 655 N N . ILE A 1 84 ? -14.558 -6.469 1.930 1.00 95.44 84 ILE A N 1
ATOM 656 C CA . ILE A 1 84 ? -14.808 -5.752 0.686 1.00 95.44 84 ILE A CA 1
ATOM 657 C C . ILE A 1 84 ? -13.452 -5.329 0.131 1.00 95.44 84 ILE A C 1
ATOM 659 O O . ILE A 1 84 ? -12.742 -4.536 0.745 1.00 95.44 84 ILE A O 1
ATOM 663 N N . ILE A 1 85 ? -13.097 -5.852 -1.039 1.00 92.88 85 ILE A N 1
ATOM 664 C CA . ILE A 1 85 ? -11.868 -5.495 -1.752 1.00 92.88 85 ILE A CA 1
ATOM 665 C C . ILE A 1 85 ? -12.240 -4.493 -2.846 1.00 92.88 85 ILE A C 1
ATOM 667 O O . ILE A 1 85 ? -13.071 -4.803 -3.698 1.00 92.88 85 ILE A O 1
ATOM 671 N N . SER A 1 86 ? -11.634 -3.307 -2.824 1.00 91.69 86 SER A N 1
ATOM 672 C CA . SER A 1 86 ? -11.899 -2.230 -3.792 1.00 91.69 86 SER A CA 1
ATOM 673 C C . SER A 1 86 ? -10.623 -1.812 -4.516 1.00 91.69 86 SER A C 1
ATOM 675 O O . SER A 1 86 ? -9.522 -2.037 -4.011 1.00 91.69 86 SER A O 1
ATOM 677 N N . ASP A 1 87 ? -10.783 -1.208 -5.695 1.00 85.19 87 ASP A N 1
ATOM 678 C CA . ASP A 1 87 ? -9.717 -0.504 -6.429 1.00 85.19 87 ASP A CA 1
ATOM 679 C C . ASP A 1 87 ? -8.522 -1.395 -6.838 1.00 85.19 87 ASP A C 1
ATOM 681 O O . ASP A 1 87 ? -7.416 -0.938 -7.099 1.00 85.19 87 ASP A O 1
ATOM 685 N N . THR A 1 88 ? -8.748 -2.709 -6.941 1.00 81.62 88 THR A N 1
ATOM 686 C CA . THR A 1 88 ? -7.739 -3.690 -7.399 1.00 81.62 88 THR A CA 1
ATOM 687 C C . THR A 1 88 ? -7.734 -3.904 -8.915 1.00 81.62 88 THR A C 1
ATOM 689 O O . THR A 1 88 ? -6.921 -4.675 -9.442 1.00 81.62 88 THR A O 1
ATOM 692 N N . ALA A 1 89 ? -8.653 -3.257 -9.635 1.00 79.75 89 ALA A N 1
ATOM 693 C CA . ALA A 1 89 ? -8.730 -3.338 -11.084 1.00 79.75 89 ALA A CA 1
ATOM 694 C C . ALA A 1 89 ? -7.571 -2.564 -11.728 1.00 79.75 89 ALA A C 1
ATOM 696 O O . ALA A 1 89 ? -7.208 -1.471 -11.303 1.00 79.75 89 ALA A O 1
ATOM 697 N N . VAL A 1 90 ? -6.992 -3.136 -12.786 1.00 81.94 90 VAL A N 1
ATOM 698 C CA . VAL A 1 90 ? -6.032 -2.415 -13.626 1.00 81.94 90 VAL A CA 1
ATOM 699 C C . VAL A 1 90 ? -6.843 -1.605 -14.624 1.00 81.94 90 VAL A C 1
ATOM 701 O O . VAL A 1 90 ? -7.268 -2.131 -15.655 1.00 81.94 90 VAL A O 1
ATOM 704 N N . GLU A 1 91 ? -7.127 -0.359 -14.267 1.00 84.12 91 GLU A N 1
ATOM 705 C CA . GLU A 1 91 ? -7.817 0.574 -15.148 1.00 84.12 91 GLU A CA 1
ATOM 706 C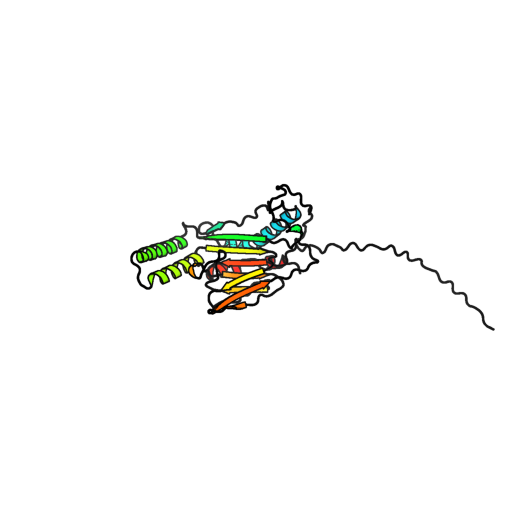 C . GLU A 1 91 ? -6.927 0.983 -16.318 1.00 84.12 91 GLU A C 1
ATOM 708 O O . GLU A 1 91 ? -5.697 0.893 -16.273 1.00 84.12 91 GLU A O 1
ATOM 713 N N . LYS A 1 92 ? -7.567 1.405 -17.405 1.00 85.00 92 LYS A N 1
ATOM 714 C CA . LYS A 1 92 ? -6.849 1.898 -18.569 1.00 85.00 92 LYS A CA 1
ATOM 715 C C . LYS A 1 92 ? -6.282 3.277 -18.247 1.00 85.00 92 LYS A C 1
ATOM 717 O O . LYS A 1 92 ? -7.016 4.166 -17.838 1.00 85.00 92 LYS A O 1
ATOM 722 N N . LEU A 1 93 ? -4.995 3.469 -18.511 1.00 88.56 93 LEU A N 1
ATOM 723 C CA . LEU A 1 93 ? -4.370 4.783 -18.450 1.00 88.56 93 LEU A CA 1
ATOM 724 C C . LEU A 1 93 ? -4.869 5.665 -19.610 1.00 88.56 93 LEU A C 1
ATOM 726 O O . LEU A 1 93 ? -4.579 5.387 -20.781 1.00 88.56 93 LEU A O 1
ATOM 730 N N . GLU A 1 94 ? -5.624 6.714 -19.284 1.00 88.56 94 GLU A N 1
ATOM 731 C CA . GLU A 1 94 ? -6.242 7.617 -20.269 1.00 88.56 94 GLU A CA 1
ATOM 732 C C . GLU A 1 94 ? -5.465 8.925 -20.464 1.00 88.56 94 GLU A C 1
ATOM 734 O O . GLU A 1 94 ? -5.400 9.439 -21.582 1.00 88.56 94 GLU A O 1
ATOM 739 N N . GLU A 1 95 ? -4.804 9.412 -19.414 1.00 90.81 95 GLU A N 1
ATOM 740 C CA . GLU A 1 95 ? -4.047 10.663 -19.413 1.00 90.81 95 GLU A CA 1
ATOM 741 C C . GLU A 1 95 ? -2.795 10.578 -18.535 1.00 90.81 95 GLU A C 1
ATOM 743 O O . GLU A 1 95 ? -2.715 9.779 -17.600 1.00 90.81 95 GLU A O 1
ATOM 748 N N . VAL A 1 96 ? -1.792 11.390 -18.870 1.00 90.38 96 VAL A N 1
ATOM 749 C CA . VAL A 1 96 ? -0.547 11.546 -18.110 1.00 90.38 96 VAL A CA 1
ATOM 750 C C . VAL A 1 96 ? -0.086 12.998 -18.151 1.00 90.38 96 VAL A C 1
ATOM 752 O O . VAL A 1 96 ? -0.270 13.684 -19.156 1.00 90.38 96 VAL A O 1
ATOM 755 N N . GLY A 1 97 ? 0.600 13.449 -17.101 1.00 88.12 97 GLY A N 1
ATOM 756 C CA . GLY A 1 97 ? 1.148 14.805 -17.054 1.00 88.12 97 GLY A CA 1
ATOM 757 C C . GLY A 1 97 ? 2.104 15.096 -18.213 1.00 88.12 97 GLY A C 1
ATOM 758 O O . GLY A 1 97 ? 2.894 14.238 -18.627 1.00 88.12 97 GLY A O 1
ATOM 759 N N . LYS A 1 98 ? 2.084 16.323 -18.740 1.00 85.88 98 LYS A N 1
ATOM 760 C CA . LYS A 1 98 ? 3.066 16.758 -19.746 1.00 85.88 98 LYS A CA 1
ATOM 761 C C . LYS A 1 98 ? 4.499 16.671 -19.208 1.00 85.88 98 LYS A C 1
ATOM 763 O O . LYS A 1 98 ? 4.768 17.001 -18.056 1.00 85.88 98 LYS A O 1
ATOM 768 N N . GLY A 1 99 ? 5.448 16.264 -20.054 1.00 82.19 99 GLY A N 1
ATOM 769 C CA . GLY A 1 99 ? 6.856 16.122 -19.672 1.00 82.19 99 GLY A CA 1
ATOM 770 C C . GLY A 1 99 ? 7.203 14.770 -19.044 1.00 82.19 99 GLY A C 1
ATOM 771 O O . GLY A 1 99 ? 8.380 14.514 -18.776 1.00 82.19 99 GLY A O 1
ATOM 772 N N . THR A 1 100 ? 6.222 13.887 -18.839 1.00 84.31 100 THR A N 1
ATOM 773 C CA . THR A 1 100 ? 6.455 12.490 -18.428 1.00 84.31 100 THR A CA 1
ATOM 774 C C . THR A 1 100 ? 7.231 11.703 -19.483 1.00 84.31 100 THR A C 1
ATOM 776 O O . THR A 1 100 ? 7.998 10.826 -19.121 1.00 84.31 100 THR A O 1
ATOM 779 N N . GLU A 1 101 ? 7.169 12.089 -20.761 1.00 80.06 101 GLU A N 1
ATOM 780 C CA . GLU A 1 101 ? 7.951 11.474 -21.845 1.00 80.06 101 GLU A CA 1
ATOM 781 C C . GLU A 1 101 ? 9.464 11.761 -21.751 1.00 80.06 101 GLU A C 1
ATOM 783 O O . GLU A 1 101 ? 10.269 11.169 -22.470 1.00 80.06 101 GLU A O 1
ATOM 788 N N . LYS A 1 102 ? 9.862 12.704 -20.884 1.00 79.50 102 LYS A N 1
ATOM 789 C CA . LYS A 1 102 ? 11.255 13.150 -20.693 1.00 79.50 102 LYS A CA 1
ATOM 790 C C . LYS A 1 102 ? 11.869 12.658 -19.383 1.00 79.50 102 LYS A C 1
ATOM 792 O O . LYS A 1 102 ? 13.072 12.809 -19.188 1.00 79.50 102 LYS A O 1
ATOM 797 N N . ASN A 1 103 ? 11.051 12.115 -18.485 1.00 82.81 103 ASN A N 1
ATOM 798 C CA . ASN A 1 103 ? 11.438 11.672 -17.148 1.00 82.81 103 ASN A CA 1
ATOM 799 C C . ASN A 1 103 ? 11.034 10.213 -16.955 1.00 82.81 103 ASN A C 1
ATOM 801 O O . ASN A 1 103 ? 10.234 9.694 -17.722 1.00 82.81 103 ASN A O 1
ATOM 805 N N . PHE A 1 104 ? 11.554 9.554 -15.918 1.00 85.50 104 PHE A N 1
ATOM 806 C CA . PHE A 1 104 ? 11.077 8.215 -15.573 1.00 85.50 104 PHE A CA 1
ATOM 807 C C . PHE A 1 104 ? 9.571 8.211 -15.365 1.00 85.50 104 PHE A C 1
ATOM 809 O O . PHE A 1 104 ? 9.027 9.056 -14.650 1.00 85.50 104 PHE A O 1
ATOM 816 N N . PHE A 1 105 ? 8.919 7.237 -15.987 1.00 88.00 105 PHE A N 1
ATOM 817 C CA . PHE A 1 105 ? 7.482 7.102 -15.912 1.00 88.00 105 PHE A CA 1
ATOM 818 C C . PHE A 1 105 ? 7.096 6.625 -14.512 1.00 88.00 105 PHE A C 1
ATOM 820 O O . PHE A 1 105 ? 7.439 5.511 -14.110 1.00 88.00 105 PHE A O 1
ATOM 827 N N . SER A 1 106 ? 6.455 7.511 -13.752 1.00 89.88 106 SER A N 1
ATOM 828 C CA . SER A 1 106 ? 6.066 7.282 -12.362 1.00 89.88 106 SER A CA 1
ATOM 829 C C . SER A 1 106 ? 4.620 6.821 -12.294 1.00 89.88 106 SER A C 1
ATOM 831 O O . SER A 1 106 ? 3.753 7.390 -12.955 1.00 89.88 106 SER A O 1
ATOM 833 N N . LEU A 1 107 ? 4.361 5.807 -11.472 1.00 90.88 107 LEU A N 1
ATOM 834 C CA . LEU A 1 107 ? 3.017 5.301 -11.212 1.00 90.88 107 LEU A CA 1
ATOM 835 C C . LEU A 1 107 ? 2.728 5.397 -9.724 1.00 90.88 107 LEU A C 1
ATOM 837 O O . LEU A 1 107 ? 3.583 5.094 -8.892 1.00 90.88 107 LEU A O 1
ATOM 841 N N . SER A 1 108 ? 1.503 5.774 -9.387 1.00 91.44 108 SER A N 1
ATOM 842 C CA . SER A 1 108 ? 1.001 5.742 -8.020 1.00 91.44 108 SER A CA 1
ATOM 843 C C . SER A 1 108 ? -0.432 5.252 -8.053 1.00 91.44 108 SER A C 1
ATOM 845 O O . SER A 1 108 ? -1.228 5.734 -8.857 1.00 91.44 108 SER A O 1
ATOM 847 N N . TYR A 1 109 ? -0.751 4.294 -7.196 1.00 91.44 109 TYR A N 1
ATOM 848 C CA . TYR A 1 109 ? -2.116 3.828 -7.020 1.00 91.44 109 TYR A CA 1
ATOM 849 C C . TYR A 1 109 ? -2.307 3.205 -5.655 1.00 91.44 109 TYR A C 1
ATOM 851 O O . TYR A 1 109 ? -1.379 2.641 -5.065 1.00 91.44 109 TYR A O 1
ATOM 859 N N . ASP A 1 110 ? -3.530 3.318 -5.174 1.00 92.12 110 ASP A N 1
ATOM 860 C CA . ASP A 1 110 ? -3.986 2.708 -3.951 1.00 92.12 110 ASP A CA 1
ATOM 861 C C . ASP A 1 110 ? -5.027 1.630 -4.226 1.00 92.12 110 ASP A C 1
ATOM 863 O O . ASP A 1 110 ? -5.699 1.620 -5.253 1.00 92.12 110 ASP A O 1
ATOM 867 N N . PHE A 1 111 ? -5.107 0.685 -3.300 1.00 92.56 111 PHE A N 1
ATOM 868 C CA . PHE A 1 111 ? -6.233 -0.227 -3.198 1.00 92.56 111 PHE A CA 1
ATOM 869 C C . PHE A 1 111 ? -6.492 -0.527 -1.729 1.00 92.56 111 PHE A C 1
ATOM 871 O O . PHE A 1 111 ? -5.615 -0.352 -0.873 1.00 92.56 111 PHE A O 1
ATOM 878 N N . LYS A 1 112 ? -7.709 -0.965 -1.419 1.00 94.50 112 LYS A N 1
ATOM 879 C CA . LYS A 1 112 ? -8.146 -1.140 -0.032 1.00 94.50 112 LYS A CA 1
ATOM 880 C C . LYS A 1 112 ? -8.932 -2.421 0.182 1.00 94.50 112 LYS A C 1
ATOM 882 O O . LYS A 1 112 ? -9.591 -2.935 -0.724 1.00 94.50 112 LYS A O 1
ATOM 887 N N . ILE A 1 113 ? -8.850 -2.911 1.412 1.0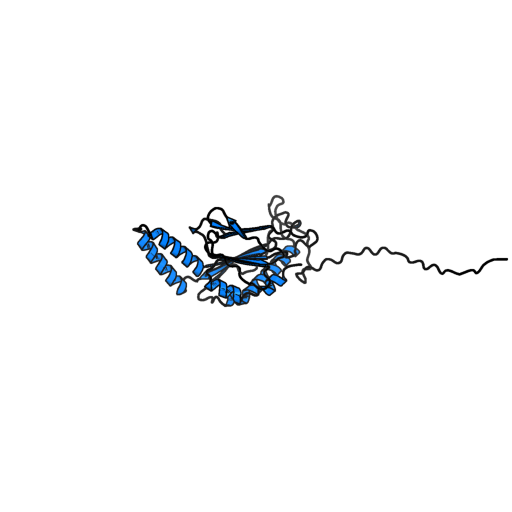0 95.38 113 ILE A N 1
ATOM 888 C CA . ILE A 1 113 ? -9.607 -4.052 1.912 1.00 95.38 113 ILE A CA 1
ATOM 889 C C . ILE A 1 113 ? -10.275 -3.601 3.208 1.00 95.38 113 ILE A C 1
ATOM 891 O O . ILE A 1 113 ? -9.596 -3.302 4.190 1.00 95.38 113 ILE A O 1
ATOM 895 N N . ASP A 1 114 ? -11.599 -3.536 3.198 1.00 96.38 114 ASP A N 1
ATOM 896 C CA . ASP A 1 114 ? -12.404 -3.063 4.321 1.00 96.38 114 ASP A CA 1
ATOM 897 C C . ASP A 1 114 ? -13.220 -4.219 4.897 1.00 96.38 114 ASP A C 1
ATOM 899 O O . ASP A 1 114 ? -13.756 -5.035 4.146 1.00 96.38 114 ASP A O 1
ATOM 903 N N . LEU A 1 115 ? -13.353 -4.304 6.221 1.00 96.12 115 LEU A N 1
ATOM 904 C CA . LEU A 1 115 ? -14.317 -5.229 6.811 1.00 96.12 115 LEU A CA 1
ATOM 905 C C . LEU A 1 115 ? -15.725 -4.853 6.355 1.00 96.12 115 LEU A C 1
ATOM 907 O O . LEU A 1 115 ? -16.156 -3.703 6.462 1.00 96.12 115 LEU A O 1
ATOM 911 N N . ALA A 1 116 ? -16.465 -5.850 5.891 1.00 96.31 116 ALA A N 1
ATOM 912 C CA . ALA A 1 116 ? -17.830 -5.668 5.459 1.00 96.31 116 ALA A CA 1
ATOM 913 C C . ALA A 1 116 ? -18.726 -5.349 6.674 1.00 96.31 116 ALA A C 1
ATOM 915 O O . ALA A 1 116 ? -18.593 -6.015 7.712 1.00 96.31 116 ALA A O 1
ATOM 916 N N . PRO A 1 117 ? -19.672 -4.392 6.573 1.00 95.44 117 PRO A N 1
ATOM 917 C CA . PRO A 1 117 ? -20.517 -3.989 7.701 1.00 95.44 117 PRO A CA 1
ATOM 918 C C . PRO A 1 117 ? -21.332 -5.131 8.325 1.00 95.44 117 PRO A C 1
ATOM 920 O O . PRO A 1 117 ? -21.668 -5.100 9.509 1.00 95.44 117 PRO A O 1
ATOM 923 N N . GLN A 1 118 ? -21.657 -6.160 7.538 1.00 94.31 118 GLN A N 1
ATOM 924 C CA . GLN A 1 118 ? -22.379 -7.337 8.013 1.00 94.31 118 GLN A CA 1
ATOM 925 C C . GLN A 1 118 ? -21.524 -8.305 8.844 1.00 94.31 118 GLN A C 1
ATOM 927 O O . GLN A 1 118 ? -22.110 -9.116 9.573 1.00 94.31 118 GLN A O 1
ATOM 932 N N . SER A 1 119 ? -20.191 -8.230 8.747 1.00 96.62 119 SER A N 1
ATOM 933 C CA . SER A 1 119 ? -19.274 -9.138 9.442 1.00 96.62 119 SER A CA 1
ATOM 934 C C . SER A 1 119 ? -19.409 -9.000 10.960 1.00 96.62 119 SER A C 1
ATOM 936 O O . SER A 1 119 ? -19.652 -7.912 11.495 1.00 96.62 119 SER A O 1
ATOM 938 N N . LEU A 1 120 ? -19.241 -10.112 11.679 1.00 95.31 120 LEU A N 1
ATOM 939 C CA . LEU A 1 120 ? -19.296 -10.107 13.144 1.00 95.31 120 LEU A CA 1
ATOM 940 C C . LEU A 1 120 ? -18.207 -9.200 13.734 1.00 95.31 120 LEU A C 1
ATOM 942 O O . LEU A 1 120 ? -18.461 -8.447 14.670 1.00 95.31 120 LEU A O 1
ATOM 946 N N . THR A 1 121 ? -17.009 -9.225 13.151 1.00 93.81 121 THR A N 1
ATOM 947 C CA . THR A 1 121 ? -15.884 -8.395 13.592 1.00 93.81 121 THR A CA 1
ATOM 948 C C . THR A 1 121 ? -16.191 -6.906 13.458 1.00 93.81 121 THR A C 1
ATOM 950 O O . THR A 1 121 ? -15.929 -6.155 14.399 1.00 93.81 121 THR A O 1
ATOM 953 N N . TYR A 1 122 ? -16.787 -6.469 12.341 1.00 96.38 122 TYR A N 1
ATOM 954 C CA . TYR A 1 122 ? -17.195 -5.072 12.176 1.00 96.38 122 TYR A CA 1
ATOM 955 C C . TYR A 1 122 ? -18.246 -4.673 13.215 1.00 96.38 122 TYR A C 1
ATOM 957 O O . TYR A 1 122 ? -18.088 -3.656 13.888 1.00 96.38 122 TYR A O 1
ATOM 965 N N . LYS A 1 123 ? -19.286 -5.497 13.399 1.00 97.25 123 LYS A N 1
ATOM 966 C CA . LYS A 1 123 ? -20.352 -5.244 14.382 1.00 97.25 123 LYS A CA 1
ATOM 967 C C . LYS A 1 123 ? -19.802 -5.109 15.800 1.00 97.25 123 LYS A C 1
ATOM 969 O O . LYS A 1 123 ? -20.124 -4.137 16.473 1.00 97.25 123 LYS A O 1
ATOM 974 N N . ASN A 1 124 ? -18.890 -5.991 16.207 1.00 97.31 124 ASN A N 1
ATOM 975 C CA . ASN A 1 124 ? -18.246 -5.928 17.521 1.00 97.31 124 ASN A CA 1
ATOM 976 C C . ASN A 1 124 ? -17.443 -4.631 17.726 1.00 97.31 124 ASN A C 1
ATOM 978 O O . ASN A 1 124 ? -17.402 -4.088 18.831 1.00 97.31 124 ASN A O 1
ATOM 982 N N . TRP A 1 125 ? -16.767 -4.127 16.687 1.00 97.12 125 TRP A N 1
ATOM 983 C CA . TRP A 1 125 ? -16.102 -2.820 16.752 1.00 97.12 125 TRP A CA 1
ATOM 984 C C . TRP A 1 125 ? -17.107 -1.676 16.828 1.00 97.12 125 TRP A C 1
ATOM 986 O O . TRP A 1 125 ? -16.934 -0.761 17.633 1.00 97.12 125 TRP A O 1
ATOM 996 N N . TYR A 1 126 ? -18.169 -1.746 16.030 1.00 96.81 126 TYR A N 1
ATOM 997 C CA . TYR A 1 126 ? -19.201 -0.723 15.986 1.00 96.81 126 TYR A CA 1
ATOM 998 C C . TYR A 1 126 ? -19.974 -0.614 17.307 1.00 96.81 126 TYR A C 1
ATOM 1000 O O . TYR A 1 126 ? -20.237 0.490 17.769 1.00 96.81 126 TYR A O 1
ATOM 1008 N N . GLU A 1 127 ? -20.262 -1.728 17.979 1.00 97.69 127 GLU A N 1
ATOM 1009 C CA . GLU A 1 127 ? -20.866 -1.738 19.318 1.00 97.69 127 GLU A CA 1
ATOM 1010 C C . GLU A 1 127 ? -19.985 -1.023 20.352 1.00 97.69 127 GLU A C 1
ATOM 1012 O O . GLU A 1 127 ? -20.476 -0.190 21.115 1.00 97.69 127 GLU A O 1
ATOM 1017 N N . LYS A 1 128 ? -18.668 -1.277 20.341 1.00 97.00 128 LYS A N 1
ATOM 1018 C CA . LYS A 1 128 ? -17.710 -0.564 21.207 1.00 97.00 128 LYS A CA 1
ATOM 1019 C C . LYS A 1 128 ? -17.678 0.929 20.893 1.00 97.00 128 LYS A C 1
ATOM 1021 O O . LYS A 1 128 ? -17.630 1.743 21.812 1.00 97.00 128 LYS A O 1
ATOM 1026 N N . TYR A 1 129 ? -17.707 1.284 19.608 1.00 96.31 129 TYR A N 1
ATOM 1027 C CA . TYR A 1 129 ? -17.785 2.673 19.162 1.00 96.31 129 TYR A CA 1
ATOM 1028 C C . TYR A 1 129 ? -19.045 3.361 19.696 1.00 96.31 129 TYR A C 1
ATOM 1030 O O . TYR A 1 129 ? -18.939 4.425 20.300 1.00 96.31 129 TYR A O 1
ATOM 1038 N N . GLN A 1 130 ? -20.216 2.734 19.557 1.00 97.25 130 GLN A N 1
ATOM 1039 C CA . GLN A 1 130 ? -21.478 3.279 20.065 1.00 97.25 130 GLN A CA 1
ATOM 1040 C C . GLN A 1 130 ? -21.458 3.442 21.589 1.00 97.25 130 GLN A C 1
ATOM 1042 O O . GLN A 1 130 ? -21.817 4.504 22.093 1.00 97.25 130 GLN A O 1
ATOM 1047 N N . ALA A 1 131 ? -20.960 2.446 22.328 1.00 95.38 131 ALA A N 1
ATOM 1048 C CA . ALA A 1 131 ? -20.815 2.542 23.780 1.00 95.38 131 ALA A CA 1
ATOM 1049 C C . ALA A 1 131 ? -19.919 3.725 24.191 1.00 95.38 131 ALA A C 1
ATOM 1051 O O . ALA A 1 131 ? -20.270 4.489 25.090 1.00 95.38 131 ALA A O 1
ATOM 1052 N N . GLN A 1 132 ? -18.797 3.929 23.494 1.00 94.31 132 GLN A N 1
ATOM 1053 C CA . GLN A 1 132 ? -17.913 5.060 23.766 1.00 94.31 132 GLN A CA 1
ATOM 1054 C C . GLN A 1 132 ? -18.555 6.402 23.383 1.00 94.31 132 GLN A C 1
ATOM 1056 O O . GLN A 1 132 ? -18.360 7.383 24.096 1.00 94.31 132 GLN A O 1
ATOM 1061 N N . MET A 1 133 ? -19.338 6.463 22.301 1.00 94.88 133 MET A N 1
ATOM 1062 C CA . MET A 1 133 ? -20.084 7.665 21.908 1.00 94.88 133 MET A CA 1
ATOM 1063 C C . MET A 1 133 ? -21.149 8.061 22.939 1.00 94.88 133 MET A C 1
ATOM 1065 O O . MET A 1 133 ? -21.347 9.252 23.177 1.00 94.88 133 MET A O 1
ATOM 1069 N N . GLU A 1 134 ? -21.794 7.096 23.597 1.00 94.81 134 GLU A N 1
ATOM 1070 C CA . GLU A 1 134 ? -22.705 7.373 24.714 1.00 94.81 134 GLU A CA 1
ATOM 1071 C C . GLU A 1 134 ? -21.967 7.972 25.921 1.00 94.81 134 GLU A C 1
ATOM 1073 O O . GLU A 1 134 ? -22.442 8.949 26.504 1.00 94.81 134 GLU A O 1
ATOM 1078 N N . GLU A 1 135 ? -20.769 7.475 26.257 1.00 92.19 135 GLU A N 1
ATOM 1079 C CA . GLU A 1 135 ? -19.925 8.090 27.296 1.00 92.19 135 GLU A CA 1
ATOM 1080 C C . GLU A 1 135 ? -19.522 9.530 26.939 1.00 92.19 135 GLU A C 1
ATOM 1082 O O . GLU A 1 135 ? -19.444 10.391 27.816 1.00 92.19 135 GLU A O 1
ATOM 1087 N N . MET A 1 136 ? -19.306 9.819 25.652 1.00 94.00 136 MET A N 1
ATOM 1088 C CA . MET A 1 136 ? -18.941 11.157 25.175 1.00 94.00 136 MET A CA 1
ATOM 1089 C C . MET A 1 136 ? -20.064 12.194 25.318 1.00 94.00 136 MET A C 1
ATOM 1091 O O . MET A 1 136 ? -19.779 13.387 25.233 1.00 94.00 136 MET A O 1
ATOM 1095 N N . LYS A 1 137 ? -21.317 11.789 25.583 1.00 94.25 137 LYS A N 1
ATOM 1096 C CA . LYS A 1 137 ? -22.410 12.733 25.886 1.00 94.25 137 LYS A CA 1
ATOM 1097 C C . LYS A 1 137 ? -22.210 13.449 27.224 1.00 94.25 137 LYS A C 1
ATOM 1099 O O . LYS A 1 137 ? -22.667 14.575 27.373 1.00 94.25 137 LYS A O 1
ATOM 1104 N N . ASN A 1 138 ? -21.517 12.811 28.170 1.00 94.06 138 ASN A N 1
ATOM 1105 C CA . ASN A 1 138 ? -21.135 13.374 29.467 1.00 94.06 138 ASN A CA 1
ATOM 1106 C C . ASN A 1 138 ? -19.668 13.003 29.763 1.00 94.06 138 ASN A C 1
ATOM 1108 O O . ASN A 1 138 ? -19.409 12.105 30.573 1.00 94.06 138 ASN A O 1
ATOM 1112 N N . PRO A 1 139 ? -18.703 13.648 29.080 1.00 91.12 139 PRO A N 1
ATOM 1113 C CA . PRO A 1 139 ? -17.321 13.195 29.060 1.00 91.12 139 PRO A CA 1
ATOM 1114 C C . PRO A 1 139 ? -16.645 13.380 30.421 1.00 91.12 139 PRO A C 1
ATOM 1116 O O . PRO A 1 139 ? -16.774 14.415 31.076 1.00 91.12 139 PRO A O 1
ATOM 1119 N N . LYS A 1 140 ? -15.871 12.372 30.819 1.00 93.31 140 LYS A N 1
ATOM 1120 C CA . LYS A 1 140 ? -14.908 12.441 31.921 1.00 93.31 140 LYS A CA 1
ATOM 1121 C C . LYS A 1 140 ? -13.551 12.895 31.380 1.00 93.31 140 LYS A C 1
ATOM 1123 O O . LYS A 1 140 ? -13.328 12.916 30.170 1.00 93.31 140 LYS A O 1
ATOM 1128 N N . GLU A 1 141 ? -12.627 13.215 32.282 1.00 89.62 141 GLU A N 1
ATOM 1129 C CA . GLU A 1 141 ? -11.273 13.677 31.938 1.00 89.62 141 GLU A CA 1
ATOM 1130 C C . GLU A 1 141 ? -10.537 12.726 30.970 1.00 89.62 141 GLU A C 1
ATOM 1132 O O . GLU A 1 141 ? -9.827 13.174 30.071 1.00 89.62 141 GLU A O 1
ATOM 1137 N N . ASP A 1 142 ? -10.758 11.411 31.080 1.00 92.94 142 ASP A N 1
ATOM 1138 C CA . ASP A 1 142 ? -10.113 10.391 30.248 1.00 92.94 142 ASP A CA 1
ATOM 1139 C C . ASP A 1 142 ? -10.920 9.957 29.007 1.00 92.94 142 ASP A C 1
ATOM 1141 O O . ASP A 1 142 ? -10.400 9.205 28.174 1.00 92.94 142 ASP A O 1
ATOM 1145 N N . SER A 1 143 ? -12.157 10.438 28.835 1.00 92.00 143 SER A N 1
ATOM 1146 C CA . SER A 1 143 ? -13.066 9.987 27.770 1.00 92.00 143 SER A CA 1
ATOM 1147 C C . SER A 1 143 ? -12.512 10.258 26.370 1.00 92.00 143 SER A C 1
ATOM 1149 O O . SER A 1 143 ? -12.508 9.362 25.527 1.00 92.00 143 SER A O 1
ATOM 1151 N N . TYR A 1 144 ? -11.947 11.445 26.130 1.00 90.19 144 TYR A N 1
ATOM 1152 C CA . TYR A 1 144 ? -11.354 11.786 24.830 1.00 90.19 144 TYR A CA 1
ATOM 1153 C C . TYR A 1 144 ? -10.162 10.890 24.476 1.00 90.19 144 TYR A C 1
ATOM 1155 O O . TYR A 1 144 ? -10.016 10.463 23.331 1.00 90.19 144 TYR A O 1
ATOM 1163 N N . LYS A 1 145 ? -9.323 10.556 25.466 1.00 90.62 145 LYS A N 1
ATOM 1164 C CA . LYS A 1 145 ? -8.170 9.670 25.271 1.00 90.62 145 LYS A CA 1
ATOM 1165 C C . LYS A 1 145 ? -8.618 8.245 24.941 1.00 90.62 145 LYS A C 1
ATOM 1167 O O . LYS A 1 145 ? -8.052 7.634 24.037 1.00 90.62 145 LYS A O 1
ATOM 1172 N N . LYS A 1 146 ? -9.635 7.729 25.640 1.00 92.12 146 LYS A N 1
ATOM 1173 C CA . LYS A 1 146 ? -10.230 6.411 25.354 1.00 92.12 146 LYS A CA 1
ATOM 1174 C C . LYS A 1 146 ? -10.858 6.363 23.969 1.00 92.12 146 LYS A C 1
ATOM 1176 O O . LYS A 1 146 ? -10.625 5.404 23.240 1.00 92.12 146 LYS A O 1
ATOM 1181 N N . PHE A 1 147 ? -11.594 7.406 23.589 1.00 92.38 147 PHE A N 1
ATOM 1182 C CA . PHE A 1 147 ? -12.199 7.505 22.267 1.00 92.38 147 PHE A CA 1
ATOM 1183 C C . PHE A 1 147 ? -11.145 7.527 21.154 1.00 92.38 147 PHE A C 1
ATOM 1185 O O . PHE A 1 147 ? -11.241 6.744 20.212 1.00 92.38 147 PHE A O 1
ATOM 1192 N N . ALA A 1 148 ? -10.092 8.338 21.289 1.00 89.88 148 ALA A N 1
ATOM 1193 C CA . ALA A 1 148 ? -8.997 8.374 20.318 1.00 89.88 148 ALA A CA 1
ATOM 1194 C C . ALA A 1 148 ? -8.285 7.012 20.187 1.00 89.88 148 ALA A C 1
ATOM 1196 O O . ALA A 1 148 ? -8.007 6.556 19.079 1.00 89.88 148 ALA A O 1
ATOM 1197 N N . ASP A 1 149 ? -8.025 6.329 21.305 1.00 91.25 149 ASP A N 1
ATOM 1198 C CA . ASP A 1 149 ? -7.406 4.996 21.324 1.00 91.25 149 ASP A CA 1
ATOM 1199 C C . ASP A 1 149 ? -8.330 3.906 20.742 1.00 91.25 149 ASP A C 1
ATOM 1201 O O . ASP A 1 149 ? -7.878 2.977 20.068 1.00 91.25 149 ASP A O 1
ATOM 1205 N N . LEU A 1 150 ? -9.644 4.021 20.955 1.00 94.31 150 LEU A N 1
ATOM 1206 C CA . LEU A 1 150 ? -10.639 3.160 20.319 1.00 94.31 150 LEU A CA 1
ATOM 1207 C C . LEU A 1 150 ? -10.654 3.357 18.802 1.00 94.31 150 LEU A C 1
ATOM 1209 O O . LEU A 1 150 ? -10.532 2.371 18.079 1.00 94.31 150 LEU A O 1
ATOM 1213 N N . MET A 1 151 ? -10.753 4.601 18.328 1.00 92.31 151 MET A N 1
ATOM 1214 C CA . MET A 1 151 ? -10.761 4.922 16.897 1.00 92.31 151 MET A CA 1
ATOM 1215 C C . MET A 1 151 ? -9.480 4.455 16.210 1.00 92.31 151 MET A C 1
ATOM 1217 O O . MET A 1 151 ? -9.541 3.835 15.152 1.00 92.31 151 MET A O 1
ATOM 1221 N N . TYR A 1 152 ? -8.326 4.666 16.847 1.00 91.88 152 TYR A N 1
ATOM 1222 C CA . TYR A 1 152 ? -7.047 4.154 16.369 1.00 91.88 152 TYR A CA 1
ATOM 1223 C C . TYR A 1 152 ? -7.074 2.630 16.195 1.00 91.88 152 TYR A C 1
ATOM 1225 O O . TYR A 1 152 ? -6.776 2.119 15.115 1.00 91.88 152 TYR A O 1
ATOM 1233 N N . ARG A 1 153 ? -7.460 1.880 17.234 1.00 93.31 153 ARG A N 1
ATOM 1234 C CA . ARG A 1 153 ? -7.489 0.409 17.171 1.00 93.31 153 ARG A CA 1
ATOM 1235 C C . ARG A 1 153 ? -8.525 -0.116 16.184 1.00 93.31 153 ARG A C 1
ATOM 1237 O O . ARG A 1 153 ? -8.235 -1.076 15.471 1.00 93.31 153 ARG A O 1
ATOM 1244 N N . MET A 1 154 ? -9.693 0.518 16.127 1.00 94.69 154 MET A N 1
ATOM 1245 C CA . MET A 1 154 ? -10.753 0.188 15.183 1.00 94.69 154 MET A CA 1
ATOM 1246 C C . MET A 1 154 ? -10.259 0.381 13.749 1.00 94.69 154 MET A C 1
ATOM 1248 O O . MET A 1 154 ? -10.234 -0.591 13.001 1.00 94.69 154 MET A O 1
ATOM 1252 N N . ASN A 1 155 ? -9.763 1.569 13.391 1.00 92.19 155 ASN A N 1
ATOM 1253 C CA . ASN A 1 155 ? -9.290 1.861 12.035 1.00 92.19 155 ASN A CA 1
ATOM 1254 C C . ASN A 1 155 ? -8.195 0.890 11.579 1.00 92.19 155 ASN A C 1
ATOM 1256 O O . ASN A 1 155 ? -8.248 0.393 10.461 1.00 92.19 155 ASN A O 1
ATOM 1260 N N . ASN A 1 156 ? -7.247 0.550 12.458 1.00 93.44 156 ASN A N 1
ATOM 1261 C CA . ASN A 1 156 ? -6.186 -0.414 12.148 1.00 93.44 156 ASN A CA 1
ATOM 1262 C C . ASN A 1 156 ? -6.670 -1.866 12.007 1.00 93.44 156 ASN A C 1
ATOM 1264 O O . ASN A 1 156 ? -5.931 -2.703 11.494 1.00 93.44 156 ASN A O 1
ATOM 1268 N N . SER A 1 157 ? -7.870 -2.183 12.490 1.00 95.12 157 SER A N 1
ATOM 1269 C CA . SER A 1 157 ? -8.417 -3.546 12.481 1.00 95.12 157 SER A CA 1
ATOM 1270 C C . SER A 1 157 ? -9.489 -3.763 11.421 1.00 95.12 157 SER A C 1
ATOM 1272 O O . SER A 1 157 ? -9.755 -4.909 11.070 1.00 95.12 157 SER A O 1
ATOM 1274 N N . ILE A 1 158 ? -10.125 -2.690 10.943 1.00 95.00 158 ILE A N 1
ATOM 1275 C CA . ILE A 1 158 ? -11.225 -2.773 9.976 1.00 95.00 158 ILE A CA 1
ATOM 1276 C C . ILE A 1 158 ? -10.838 -2.288 8.577 1.00 95.00 158 ILE A C 1
ATOM 1278 O O . ILE A 1 158 ? -11.578 -2.556 7.635 1.00 95.00 158 ILE A O 1
ATOM 1282 N N . HIS A 1 159 ? -9.705 -1.594 8.446 1.00 94.00 159 HIS A N 1
ATOM 1283 C CA . HIS A 1 159 ? -9.193 -1.086 7.179 1.00 94.00 159 HIS A CA 1
ATOM 1284 C C . HIS A 1 159 ? -7.789 -1.619 6.916 1.00 94.00 159 HIS A C 1
ATOM 1286 O O . HIS A 1 159 ? -6.927 -1.610 7.798 1.00 94.00 159 HIS A O 1
ATOM 1292 N N . ILE A 1 160 ? -7.554 -2.019 5.671 1.00 95.31 160 ILE A N 1
ATOM 1293 C CA . ILE A 1 160 ? -6.228 -2.258 5.116 1.00 95.31 160 ILE A CA 1
ATOM 1294 C C . ILE A 1 160 ? -6.092 -1.361 3.896 1.00 95.31 160 ILE A C 1
ATOM 1296 O O . ILE A 1 160 ? -6.879 -1.476 2.954 1.00 95.31 160 ILE A O 1
ATOM 1300 N N . ARG A 1 161 ? -5.100 -0.472 3.895 1.00 94.69 161 ARG A N 1
ATOM 1301 C CA . ARG A 1 161 ? -4.828 0.410 2.752 1.00 94.69 161 ARG A CA 1
ATOM 1302 C C . ARG A 1 161 ? -3.449 0.147 2.198 1.00 94.69 161 ARG A C 1
ATOM 1304 O O . ARG A 1 161 ? -2.472 0.122 2.942 1.00 94.69 161 ARG A O 1
ATOM 1311 N N . PHE A 1 162 ? -3.379 -0.004 0.888 1.00 94.81 162 PHE A N 1
ATOM 1312 C CA . PHE A 1 162 ? -2.142 -0.167 0.153 1.00 94.81 162 PHE A CA 1
ATOM 1313 C C . PHE A 1 162 ? -1.908 1.085 -0.672 1.00 94.81 162 PHE A C 1
ATOM 1315 O O . PHE A 1 162 ? -2.818 1.552 -1.341 1.00 94.81 162 PHE A O 1
ATOM 1322 N N . LEU A 1 163 ? -0.686 1.604 -0.659 1.00 94.38 163 LEU A N 1
ATOM 1323 C CA . LEU A 1 163 ? -0.216 2.582 -1.628 1.00 94.38 163 LEU A CA 1
ATOM 1324 C C . LEU A 1 163 ? 1.030 2.025 -2.295 1.00 94.38 163 LEU A C 1
ATOM 1326 O O . LEU A 1 163 ? 2.068 1.859 -1.648 1.00 94.38 163 LEU A O 1
ATOM 1330 N N . VAL A 1 164 ? 0.928 1.775 -3.593 1.00 94.94 164 VAL A N 1
ATOM 1331 C CA . VAL A 1 164 ? 2.039 1.337 -4.427 1.00 94.94 164 VAL A CA 1
ATOM 1332 C C . VAL A 1 164 ? 2.526 2.524 -5.241 1.00 94.94 164 VAL A C 1
ATOM 1334 O O . VAL A 1 164 ? 1.745 3.229 -5.878 1.00 94.94 164 VAL A O 1
ATOM 1337 N N . ARG A 1 165 ? 3.836 2.752 -5.216 1.00 93.94 165 ARG A N 1
ATOM 1338 C CA . ARG A 1 165 ? 4.508 3.786 -6.005 1.00 93.94 165 ARG A CA 1
ATOM 1339 C C . ARG A 1 165 ? 5.658 3.168 -6.776 1.00 93.94 165 ARG A C 1
ATOM 1341 O O . ARG A 1 165 ? 6.459 2.446 -6.192 1.00 93.94 165 ARG A O 1
ATOM 1348 N N . ILE A 1 166 ? 5.741 3.479 -8.060 1.00 93.75 166 ILE A N 1
ATOM 1349 C CA . ILE A 1 166 ? 6.751 2.990 -8.998 1.00 93.75 166 ILE A CA 1
ATOM 1350 C C . ILE A 1 166 ? 7.554 4.188 -9.488 1.00 93.75 166 ILE A C 1
ATOM 1352 O O . ILE A 1 166 ? 6.961 5.216 -9.812 1.00 93.75 166 ILE A O 1
ATOM 1356 N N . ASN A 1 167 ? 8.878 4.052 -9.573 1.00 92.12 167 ASN A N 1
ATOM 1357 C CA . ASN A 1 167 ? 9.784 5.100 -10.060 1.00 92.12 167 ASN A CA 1
ATOM 1358 C C . ASN A 1 167 ? 9.629 6.441 -9.335 1.00 92.12 167 ASN A C 1
ATOM 1360 O O . ASN A 1 167 ? 9.798 7.510 -9.924 1.00 92.12 167 ASN A O 1
ATOM 1364 N N . ASN A 1 168 ? 9.323 6.406 -8.041 1.00 88.56 168 ASN A N 1
ATOM 1365 C CA . ASN A 1 168 ? 9.170 7.639 -7.294 1.00 88.56 168 ASN A CA 1
ATOM 1366 C C . ASN A 1 168 ? 10.550 8.222 -6.960 1.00 88.56 168 ASN A C 1
ATOM 1368 O O . ASN A 1 168 ? 11.455 7.523 -6.494 1.00 88.56 168 ASN A O 1
ATOM 1372 N N . VAL A 1 169 ? 10.717 9.517 -7.222 1.00 84.62 169 VAL A N 1
ATOM 1373 C CA . VAL A 1 169 ? 11.980 10.235 -7.017 1.00 84.62 169 VAL A CA 1
ATOM 1374 C C . VAL A 1 169 ? 12.253 10.437 -5.533 1.00 84.62 169 VAL A C 1
ATOM 1376 O O . VAL A 1 169 ? 13.411 10.472 -5.127 1.00 84.62 169 VAL A O 1
ATOM 1379 N N . SER A 1 170 ? 11.214 10.522 -4.702 1.00 83.94 170 SER A N 1
ATOM 1380 C CA . SER A 1 170 ? 11.392 10.602 -3.260 1.00 83.94 170 SER A CA 1
ATOM 1381 C C . SER A 1 170 ? 10.310 9.871 -2.477 1.00 83.94 170 SER A C 1
ATOM 1383 O O . SER A 1 170 ? 9.158 9.744 -2.891 1.00 83.94 170 SER A O 1
ATOM 1385 N N . HIS A 1 171 ? 10.704 9.381 -1.306 1.00 79.19 171 HIS A N 1
ATOM 1386 C CA . HIS A 1 171 ? 9.801 8.789 -0.331 1.00 79.19 171 HIS A CA 1
ATOM 1387 C C . HIS A 1 171 ? 10.067 9.427 1.018 1.00 79.19 171 HIS A C 1
ATOM 1389 O O . HIS A 1 171 ? 11.217 9.569 1.434 1.00 79.19 171 HIS A O 1
ATOM 1395 N N . SER A 1 172 ? 8.992 9.771 1.712 1.00 80.31 172 SER A N 1
ATOM 1396 C CA . SER A 1 172 ? 9.059 10.123 3.115 1.00 80.31 172 SER A CA 1
ATOM 1397 C C . SER A 1 172 ? 7.949 9.430 3.881 1.00 80.31 172 SER A C 1
ATOM 1399 O O . SER A 1 172 ? 6.847 9.211 3.371 1.00 80.31 172 SER A O 1
ATOM 1401 N N . ILE A 1 173 ? 8.261 9.053 5.111 1.00 85.12 173 ILE A N 1
ATOM 1402 C CA . ILE A 1 173 ? 7.277 8.571 6.070 1.00 85.12 173 ILE A CA 1
ATOM 1403 C C . ILE A 1 173 ? 7.688 9.073 7.447 1.00 85.12 173 ILE A C 1
ATOM 1405 O O . ILE A 1 173 ? 8.879 9.132 7.760 1.00 85.12 173 ILE A O 1
ATOM 1409 N N . TYR A 1 174 ? 6.708 9.471 8.248 1.00 87.88 174 TYR A N 1
ATOM 1410 C CA . TYR A 1 174 ? 6.952 9.980 9.587 1.00 87.88 174 TYR A CA 1
ATOM 1411 C C . TYR A 1 174 ? 6.295 9.068 10.616 1.00 87.88 174 TYR A C 1
ATOM 1413 O O . TYR A 1 174 ? 5.075 8.898 10.640 1.00 87.88 174 TYR A O 1
ATOM 1421 N N . PHE A 1 175 ? 7.130 8.478 11.461 1.00 88.00 175 PHE A N 1
ATOM 1422 C CA . PHE A 1 175 ? 6.743 7.727 12.640 1.00 88.00 175 PHE A CA 1
ATOM 1423 C C . PHE A 1 175 ? 6.611 8.719 13.793 1.00 88.00 175 PHE A C 1
ATOM 1425 O O . PHE A 1 175 ? 7.611 9.219 14.314 1.00 88.00 175 PHE A O 1
ATOM 1432 N N . MET A 1 176 ? 5.376 9.019 14.195 1.00 84.62 176 MET A N 1
ATOM 1433 C CA . MET A 1 176 ? 5.120 10.021 15.238 1.00 84.62 176 MET A CA 1
ATOM 1434 C C . MET A 1 176 ? 5.597 9.554 16.615 1.00 84.62 176 MET A C 1
ATOM 1436 O O . MET A 1 176 ? 5.803 10.365 17.513 1.00 84.62 176 MET A O 1
ATOM 1440 N N . LYS A 1 177 ? 5.779 8.241 16.787 1.00 77.75 177 LYS A N 1
ATOM 1441 C CA . LYS A 1 177 ? 6.320 7.622 17.996 1.00 77.75 177 LYS A CA 1
ATOM 1442 C C . LYS A 1 177 ? 7.425 6.639 17.643 1.00 77.75 177 LYS A C 1
ATOM 1444 O O . LYS A 1 177 ? 7.474 6.122 16.530 1.00 77.75 177 LYS A O 1
ATOM 1449 N N . GLY A 1 178 ? 8.291 6.368 18.618 1.00 74.38 178 GLY A N 1
ATOM 1450 C CA . GLY A 1 178 ? 9.233 5.255 18.543 1.00 74.38 178 GLY A CA 1
ATOM 1451 C C . GLY A 1 178 ? 8.532 3.889 18.510 1.00 74.38 178 GLY A C 1
ATOM 1452 O O . GLY A 1 178 ? 7.311 3.787 18.632 1.00 74.38 178 GLY A O 1
ATOM 1453 N N . GLY A 1 179 ? 9.321 2.821 18.400 1.00 82.81 179 GLY A N 1
ATOM 1454 C CA . GLY A 1 179 ? 8.811 1.445 18.329 1.00 82.81 179 GLY A CA 1
ATOM 1455 C C . GLY A 1 179 ? 8.715 0.897 16.907 1.00 82.81 179 GLY A C 1
ATOM 1456 O O . GLY A 1 179 ? 8.080 -0.133 16.686 1.00 82.81 179 GLY A O 1
ATOM 1457 N N . GLN A 1 180 ? 9.344 1.572 15.945 1.00 89.31 180 GLN A N 1
ATOM 1458 C CA . GLN A 1 180 ? 9.538 1.031 14.612 1.00 89.31 180 GLN A CA 1
ATOM 1459 C C . GLN A 1 180 ? 10.439 -0.213 14.626 1.00 89.31 180 GLN A C 1
ATOM 1461 O O . GLN A 1 180 ? 11.416 -0.295 15.373 1.00 89.31 180 GLN A O 1
ATOM 1466 N N . GLN A 1 181 ? 10.111 -1.171 13.769 1.00 90.31 181 GLN A N 1
ATOM 1467 C CA . GLN A 1 181 ? 10.781 -2.452 13.619 1.00 90.31 181 GLN A CA 1
ATOM 1468 C C . GLN A 1 181 ? 11.122 -2.670 12.145 1.00 90.31 181 GLN A C 1
ATOM 1470 O O . GLN A 1 181 ? 10.245 -2.597 11.284 1.00 90.31 181 GLN A O 1
ATOM 1475 N N . VAL A 1 182 ? 12.387 -2.981 11.862 1.00 91.00 182 VAL A N 1
ATOM 1476 C CA . VAL A 1 182 ? 12.803 -3.449 10.535 1.00 91.00 182 VAL A CA 1
ATOM 1477 C C . VAL A 1 182 ? 12.314 -4.884 10.348 1.00 91.00 182 VAL A C 1
ATOM 1479 O O . VAL A 1 182 ? 12.480 -5.724 11.235 1.00 91.00 182 VAL A O 1
ATOM 1482 N N . LEU A 1 183 ? 11.690 -5.156 9.206 1.00 93.88 183 LEU A N 1
ATOM 1483 C CA . LEU A 1 183 ? 11.136 -6.458 8.858 1.00 93.88 183 LEU A CA 1
ATOM 1484 C C . LEU A 1 183 ? 11.946 -7.091 7.719 1.00 93.88 183 LEU A C 1
ATOM 1486 O O . LEU A 1 183 ? 12.314 -6.396 6.773 1.00 93.88 183 LEU A O 1
ATOM 1490 N N . PRO A 1 184 ? 12.201 -8.407 7.757 1.00 94.00 184 PRO A N 1
ATOM 1491 C CA . PRO A 1 184 ? 12.737 -9.109 6.602 1.00 94.00 184 PRO A CA 1
ATOM 1492 C C . PRO A 1 184 ? 11.620 -9.323 5.570 1.00 94.00 184 PRO A C 1
ATOM 1494 O O . PRO A 1 184 ? 10.642 -10.015 5.846 1.00 94.00 184 PRO A O 1
ATOM 1497 N N . VAL A 1 185 ? 11.771 -8.752 4.372 1.00 96.25 185 VAL A N 1
ATOM 1498 C CA . VAL A 1 185 ? 10.866 -8.980 3.232 1.00 96.25 185 VAL A CA 1
ATOM 1499 C C . VAL A 1 185 ? 11.690 -9.455 2.030 1.00 96.25 185 VAL A C 1
ATOM 1501 O O . VAL A 1 185 ? 12.624 -8.755 1.636 1.00 96.25 185 VAL A O 1
ATOM 1504 N N . PRO A 1 186 ? 11.394 -10.630 1.438 1.00 94.06 186 PRO A N 1
ATOM 1505 C CA . PRO A 1 186 ? 12.167 -11.160 0.318 1.00 94.06 186 PRO A CA 1
ATOM 1506 C C . PRO A 1 186 ? 12.263 -10.176 -0.853 1.00 94.06 186 PRO A C 1
ATOM 1508 O O . PRO A 1 186 ? 11.250 -9.696 -1.350 1.00 94.06 186 PRO A O 1
ATOM 1511 N N . GLY A 1 187 ? 13.489 -9.890 -1.297 1.00 93.00 187 GLY A N 1
ATOM 1512 C CA . GLY A 1 187 ? 13.763 -9.001 -2.431 1.00 93.00 187 GLY A CA 1
ATOM 1513 C C . GLY A 1 187 ? 13.654 -7.500 -2.135 1.00 93.00 187 GLY A C 1
ATOM 1514 O O . GLY A 1 187 ? 14.108 -6.700 -2.951 1.00 93.00 187 GLY A O 1
ATOM 1515 N N . ALA A 1 188 ? 13.110 -7.100 -0.983 1.00 94.69 188 ALA A N 1
ATOM 1516 C CA . ALA A 1 188 ? 13.115 -5.704 -0.564 1.00 94.69 188 ALA A CA 1
ATOM 1517 C C . ALA A 1 188 ? 14.520 -5.300 -0.096 1.00 94.69 188 ALA A C 1
ATOM 1519 O O . ALA A 1 188 ? 15.197 -6.064 0.593 1.00 94.69 188 ALA A O 1
ATOM 1520 N N . VAL A 1 189 ? 14.939 -4.076 -0.420 1.00 92.25 189 VAL A N 1
ATOM 1521 C CA . VAL A 1 189 ? 16.149 -3.479 0.172 1.00 92.25 189 VAL A CA 1
ATOM 1522 C C . VAL A 1 189 ? 15.892 -2.972 1.581 1.00 92.25 189 VAL A C 1
ATOM 1524 O O . VAL A 1 189 ? 16.821 -2.853 2.370 1.00 92.25 189 VAL A O 1
ATOM 1527 N N . TYR A 1 190 ? 14.631 -2.678 1.904 1.00 91.88 190 TYR A N 1
ATOM 1528 C CA . TYR A 1 190 ? 14.234 -2.260 3.237 1.00 91.88 190 TYR A CA 1
ATOM 1529 C C . TYR A 1 190 ? 12.752 -2.481 3.466 1.00 91.88 190 TYR A C 1
ATOM 1531 O O . TYR A 1 190 ? 11.934 -2.208 2.588 1.00 91.88 190 TYR A O 1
ATOM 1539 N N . ALA A 1 191 ? 12.398 -2.900 4.673 1.00 93.56 191 ALA A N 1
ATOM 1540 C CA . ALA A 1 191 ? 11.030 -2.840 5.143 1.00 93.56 191 ALA A CA 1
ATOM 1541 C C . ALA A 1 191 ? 11.010 -2.412 6.606 1.00 93.56 191 ALA A C 1
ATOM 1543 O O . ALA A 1 191 ? 11.751 -2.943 7.429 1.00 93.56 191 ALA A O 1
ATOM 1544 N N . VAL A 1 192 ? 10.151 -1.456 6.937 1.00 92.75 192 VAL A N 1
ATOM 1545 C CA . VAL A 1 192 ? 9.984 -0.949 8.298 1.00 92.75 192 VAL A CA 1
ATOM 1546 C C . VAL A 1 192 ? 8.509 -0.876 8.630 1.00 92.75 192 VAL A C 1
ATOM 1548 O O . VAL A 1 192 ? 7.703 -0.393 7.839 1.00 92.75 192 VAL A O 1
ATOM 1551 N N . ARG A 1 193 ? 8.145 -1.358 9.810 1.00 93.25 193 ARG A N 1
ATOM 1552 C CA . ARG A 1 193 ? 6.826 -1.175 10.407 1.00 93.25 193 ARG A CA 1
ATOM 1553 C C . ARG A 1 193 ? 6.944 -0.229 11.583 1.00 93.25 193 ARG A C 1
ATOM 1555 O O . ARG A 1 193 ? 7.921 -0.308 12.313 1.00 93.25 193 ARG A O 1
ATOM 1562 N N . GLY A 1 194 ? 5.933 0.590 11.831 1.00 92.06 194 GLY A N 1
ATOM 1563 C CA . GLY A 1 194 ? 5.823 1.301 13.099 1.00 92.06 194 GLY A CA 1
ATOM 1564 C C . GLY A 1 194 ? 4.378 1.598 13.486 1.00 92.06 194 GLY A C 1
ATOM 1565 O O . GLY A 1 194 ? 3.491 1.544 12.629 1.00 92.06 194 GLY A O 1
ATOM 1566 N N . PRO A 1 195 ? 4.134 1.882 14.774 1.00 91.06 195 PRO A N 1
ATOM 1567 C CA . PRO A 1 195 ? 2.860 2.403 15.238 1.00 91.06 195 PRO A CA 1
ATOM 1568 C C . PRO A 1 195 ? 2.754 3.905 14.964 1.00 91.06 195 PRO A C 1
ATOM 1570 O O . PRO A 1 195 ? 3.767 4.599 14.856 1.00 91.06 195 PRO A O 1
ATOM 1573 N N . LYS A 1 196 ? 1.521 4.420 14.922 1.00 90.00 196 LYS A N 1
ATOM 1574 C CA . LYS A 1 196 ? 1.223 5.861 14.809 1.00 90.00 196 LYS A CA 1
ATOM 1575 C C . LYS A 1 196 ? 2.050 6.577 13.733 1.00 90.00 196 LYS A C 1
ATOM 1577 O O . LYS A 1 196 ? 2.699 7.595 13.969 1.00 90.00 196 LYS A O 1
ATOM 1582 N N . VAL A 1 197 ? 2.022 6.022 12.537 1.00 91.00 197 VAL A N 1
ATOM 1583 C CA . VAL A 1 197 ? 2.609 6.596 11.334 1.00 91.00 197 VAL A CA 1
ATOM 1584 C C . VAL A 1 197 ? 1.644 7.611 10.736 1.00 91.00 197 VAL A C 1
ATOM 1586 O O . VAL A 1 197 ? 0.439 7.359 10.678 1.00 91.00 197 VAL A O 1
ATOM 1589 N N . SER A 1 198 ? 2.162 8.753 10.275 1.00 87.31 198 SER A N 1
ATOM 1590 C CA . SER A 1 198 ? 1.356 9.790 9.620 1.00 87.31 198 SER A CA 1
ATOM 1591 C C . SER A 1 198 ? 0.556 9.203 8.463 1.00 87.31 198 SER A C 1
ATOM 1593 O O . SER A 1 198 ? 1.157 8.639 7.551 1.00 87.31 198 SER A O 1
ATOM 1595 N N . ALA A 1 199 ? -0.777 9.304 8.487 1.00 78.06 199 ALA A N 1
ATOM 1596 C CA . ALA A 1 199 ? -1.639 8.733 7.449 1.00 78.06 199 ALA A CA 1
ATOM 1597 C C . ALA A 1 199 ? -1.267 9.222 6.043 1.00 78.06 199 ALA A C 1
ATOM 1599 O O . ALA A 1 199 ? -0.707 10.307 5.872 1.00 78.06 199 ALA A O 1
ATOM 1600 N N . LEU A 1 200 ? -1.621 8.438 5.022 1.00 74.00 200 LEU A N 1
ATOM 1601 C CA . LEU A 1 200 ? -1.453 8.827 3.616 1.00 74.00 200 LEU A CA 1
ATOM 1602 C C . LEU A 1 200 ? -2.061 10.195 3.272 1.00 74.00 200 LEU A C 1
ATOM 1604 O O . LEU A 1 200 ? -1.516 10.918 2.443 1.00 74.00 200 LEU A O 1
ATOM 1608 N N . THR A 1 201 ? -3.157 10.561 3.934 1.00 70.19 201 THR A N 1
ATOM 1609 C CA . THR A 1 201 ? -3.866 11.837 3.766 1.00 70.19 201 THR A CA 1
ATOM 1610 C C . THR A 1 201 ? -3.238 13.000 4.542 1.00 70.19 201 THR A C 1
ATOM 1612 O O . THR A 1 201 ? -3.744 14.117 4.484 1.00 70.19 201 THR A O 1
ATOM 1615 N N . GLY A 1 202 ? -2.159 12.758 5.290 1.00 71.19 202 GLY A N 1
ATOM 1616 C CA . GLY A 1 202 ? -1.635 13.699 6.276 1.00 71.19 202 GLY A CA 1
ATOM 1617 C C . GLY A 1 202 ? -2.482 13.747 7.554 1.00 71.19 202 GLY A C 1
ATOM 1618 O O . GLY A 1 202 ? -3.352 12.903 7.771 1.00 71.19 202 GLY A O 1
ATOM 1619 N N . GLY A 1 203 ? -2.199 14.732 8.409 1.00 75.56 203 GLY A N 1
ATOM 1620 C CA . GLY A 1 203 ? -2.840 14.905 9.719 1.00 75.56 203 GLY A CA 1
ATOM 1621 C C . GLY A 1 203 ? -1.894 14.656 10.898 1.00 75.56 203 GLY A C 1
ATOM 1622 O O . GLY A 1 203 ? -0.722 14.314 10.712 1.00 75.56 203 GLY A O 1
ATOM 1623 N N . GLY A 1 204 ? -2.400 14.875 12.112 1.00 77.75 204 GLY A N 1
ATOM 1624 C CA . GLY A 1 204 ? -1.684 14.638 13.361 1.00 77.75 204 GLY A CA 1
ATOM 1625 C C . GLY A 1 204 ? -1.858 13.212 13.893 1.00 77.75 204 GLY A C 1
ATOM 1626 O O . GLY A 1 204 ? -2.318 12.304 13.194 1.00 77.75 204 GLY A O 1
ATOM 1627 N N . GLU A 1 205 ? -1.469 13.009 15.155 1.00 79.25 205 GLU A N 1
ATOM 1628 C CA . GLU A 1 205 ? -1.509 11.706 15.836 1.00 79.25 205 GLU A CA 1
ATOM 1629 C C . GLU A 1 205 ? -2.914 11.090 15.882 1.00 79.25 205 GLU A C 1
ATOM 1631 O O . GLU A 1 205 ? -3.058 9.868 15.911 1.00 79.25 205 GLU A O 1
ATOM 1636 N N . GLU A 1 206 ? -3.951 11.923 15.845 1.00 75.81 206 GLU A N 1
ATOM 1637 C CA . GLU A 1 206 ? -5.356 11.520 15.824 1.00 75.81 206 GLU A CA 1
ATOM 1638 C C . GLU A 1 206 ? -5.755 10.747 14.562 1.00 75.81 206 GLU A C 1
ATOM 1640 O O . GLU A 1 206 ? -6.669 9.928 14.614 1.00 75.81 206 GLU A O 1
ATOM 1645 N N . ASN A 1 207 ? -5.046 10.972 13.454 1.00 78.00 207 ASN A N 1
ATOM 1646 C CA . ASN A 1 207 ? -5.280 10.300 12.177 1.00 78.00 207 ASN A CA 1
ATOM 1647 C C . ASN A 1 207 ? -4.244 9.207 11.892 1.00 78.00 207 ASN A C 1
ATOM 1649 O O . ASN A 1 207 ? -4.312 8.544 10.861 1.00 78.00 207 ASN A O 1
ATOM 1653 N N . ALA A 1 208 ? -3.265 9.022 12.776 1.00 87.12 208 ALA A N 1
ATOM 1654 C CA . ALA A 1 208 ? -2.158 8.113 12.541 1.00 87.12 208 ALA A CA 1
ATOM 1655 C C . ALA A 1 208 ? -2.602 6.642 12.530 1.00 87.12 208 ALA A C 1
ATOM 1657 O O . ALA A 1 208 ? -3.495 6.234 13.274 1.00 87.12 208 ALA A O 1
ATOM 1658 N N . MET A 1 209 ? -1.927 5.823 11.728 1.00 90.56 209 MET A N 1
ATOM 1659 C CA . MET A 1 209 ? -2.176 4.383 11.628 1.00 90.56 209 MET A CA 1
ATOM 1660 C C . MET A 1 209 ? -0.902 3.591 11.899 1.00 90.56 209 MET A C 1
ATOM 1662 O O . MET A 1 209 ? 0.203 4.112 11.773 1.00 90.56 209 MET A O 1
ATOM 1666 N N . ASP A 1 210 ? -1.031 2.322 12.266 1.00 94.19 210 ASP A N 1
ATOM 1667 C CA . ASP A 1 210 ? 0.072 1.391 12.069 1.00 94.19 210 ASP A CA 1
ATOM 1668 C C . ASP A 1 210 ? 0.337 1.303 10.566 1.00 94.19 210 ASP A C 1
ATOM 1670 O O . ASP A 1 210 ? -0.591 1.163 9.764 1.00 94.19 210 ASP A O 1
ATOM 1674 N N . ALA A 1 211 ? 1.604 1.386 10.177 1.00 94.31 211 ALA A N 1
ATOM 1675 C CA . ALA A 1 211 ? 1.970 1.231 8.781 1.00 94.31 211 ALA A CA 1
ATOM 1676 C C . ALA A 1 211 ? 3.278 0.469 8.623 1.00 94.31 211 ALA A C 1
ATOM 1678 O O . ALA A 1 211 ? 4.194 0.572 9.445 1.00 94.31 211 ALA A O 1
ATOM 1679 N N . CYS A 1 212 ? 3.363 -0.269 7.524 1.00 94.69 212 CYS A N 1
ATOM 1680 C CA . CYS A 1 212 ? 4.586 -0.849 7.010 1.00 94.69 212 CYS A CA 1
ATOM 1681 C C . CYS A 1 212 ? 4.946 -0.178 5.686 1.00 94.69 212 CYS A C 1
ATOM 1683 O O . CYS A 1 212 ? 4.099 -0.051 4.807 1.00 94.69 212 CYS A O 1
ATOM 1685 N N . LEU A 1 213 ? 6.196 0.252 5.547 1.00 93.44 213 LEU A N 1
ATOM 1686 C CA . LEU A 1 213 ? 6.780 0.680 4.286 1.00 93.44 213 LEU A CA 1
ATOM 1687 C C . LEU A 1 213 ? 7.772 -0.383 3.829 1.00 93.44 213 LEU A C 1
ATOM 1689 O O . LEU A 1 213 ? 8.687 -0.720 4.573 1.00 93.44 213 LEU A O 1
ATOM 1693 N N . ILE A 1 214 ? 7.613 -0.853 2.599 1.00 94.69 214 ILE A N 1
ATOM 1694 C CA . ILE A 1 214 ? 8.482 -1.821 1.933 1.00 94.69 214 ILE A CA 1
ATOM 1695 C C . ILE A 1 214 ? 9.058 -1.138 0.694 1.00 94.69 214 ILE A C 1
ATOM 1697 O O . ILE A 1 214 ? 8.309 -0.553 -0.087 1.00 94.69 214 ILE A O 1
ATOM 1701 N N . VAL A 1 215 ? 10.374 -1.194 0.514 1.00 93.56 215 VAL A N 1
ATOM 1702 C CA . VAL A 1 215 ? 11.097 -0.561 -0.594 1.00 93.56 215 VAL A CA 1
ATOM 1703 C C . VAL A 1 215 ? 11.891 -1.618 -1.354 1.00 93.56 215 VAL A C 1
ATOM 1705 O O . VAL A 1 215 ? 12.698 -2.346 -0.778 1.00 93.56 215 VAL A O 1
ATOM 1708 N N . PHE A 1 216 ? 11.682 -1.659 -2.665 1.00 93.56 216 PHE A N 1
ATOM 1709 C CA . PHE A 1 216 ? 12.450 -2.413 -3.650 1.00 93.56 216 PHE A CA 1
ATOM 1710 C C . PHE A 1 216 ? 13.205 -1.417 -4.528 1.00 93.56 216 PHE A C 1
ATOM 1712 O O . PHE A 1 216 ? 12.641 -0.409 -4.957 1.00 93.56 216 PHE A O 1
ATOM 1719 N N . GLY A 1 217 ? 14.473 -1.686 -4.808 1.00 89.12 217 GLY A N 1
ATOM 1720 C CA . GLY A 1 217 ? 15.317 -0.783 -5.583 1.00 89.12 217 GLY A CA 1
ATOM 1721 C C . GLY A 1 217 ? 16.782 -0.972 -5.231 1.00 89.12 217 GLY A C 1
ATOM 1722 O O . GLY A 1 217 ? 17.184 -2.053 -4.818 1.00 89.12 217 GLY A O 1
ATOM 1723 N N . ASN A 1 218 ? 17.568 0.092 -5.374 1.00 79.31 218 ASN A N 1
ATOM 1724 C CA . ASN A 1 218 ? 19.023 0.030 -5.200 1.00 79.31 218 ASN A CA 1
ATOM 1725 C C . ASN A 1 218 ? 19.529 0.818 -3.983 1.00 79.31 218 ASN A C 1
ATOM 1727 O O . ASN A 1 218 ? 20.736 0.890 -3.764 1.00 79.31 218 ASN A O 1
ATOM 1731 N N . GLN A 1 219 ? 18.640 1.466 -3.227 1.00 78.12 219 GLN A N 1
ATOM 1732 C CA . GLN A 1 219 ? 19.029 2.353 -2.135 1.00 78.12 219 GLN A CA 1
ATOM 1733 C C . GLN A 1 219 ? 18.267 2.024 -0.866 1.00 78.12 219 GLN A C 1
ATOM 1735 O O . GLN A 1 219 ? 17.035 2.029 -0.844 1.00 78.12 219 GLN A O 1
ATOM 1740 N N . GLU A 1 220 ? 19.034 1.767 0.192 1.00 78.50 220 GLU A N 1
ATOM 1741 C CA . GLU A 1 220 ? 18.473 1.628 1.518 1.00 78.50 220 GLU A CA 1
ATOM 1742 C C . GLU A 1 220 ? 18.164 3.020 2.098 1.00 78.50 220 GLU A C 1
ATOM 1744 O O . GLU A 1 220 ? 18.998 3.931 2.055 1.00 78.50 220 GLU A O 1
ATOM 1749 N N . PRO A 1 221 ? 16.959 3.211 2.632 1.00 79.19 221 PRO A N 1
ATOM 1750 C CA . PRO A 1 221 ? 16.580 4.399 3.367 1.00 79.19 221 PRO A CA 1
ATOM 1751 C C . PRO A 1 221 ? 17.377 4.635 4.660 1.00 79.19 221 PRO A C 1
ATOM 1753 O O . PRO A 1 221 ? 17.652 3.705 5.409 1.00 79.19 221 PRO A O 1
ATOM 1756 N N . SER A 1 222 ? 17.638 5.904 5.008 1.00 80.25 222 SER A N 1
ATOM 1757 C CA . SER A 1 222 ? 18.136 6.266 6.347 1.00 80.25 222 SER A CA 1
ATOM 1758 C C . SER A 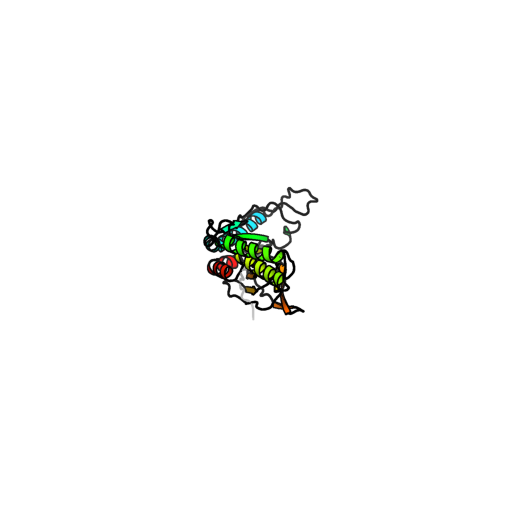1 222 ? 16.989 6.700 7.260 1.00 80.25 222 SER A C 1
ATOM 1760 O O . SER A 1 222 ? 16.289 7.665 6.935 1.00 80.25 222 SER A O 1
ATOM 1762 N N . LEU A 1 223 ? 16.831 6.039 8.409 1.00 83.75 223 LEU A N 1
ATOM 1763 C CA . LEU A 1 223 ? 15.927 6.485 9.468 1.00 83.75 223 LEU A CA 1
ATOM 1764 C C . LEU A 1 223 ? 16.615 7.564 10.316 1.00 83.75 223 LEU A C 1
ATOM 1766 O O . LEU A 1 223 ? 17.734 7.373 10.792 1.00 83.75 223 LEU A O 1
ATOM 1770 N N . ARG A 1 224 ? 15.947 8.698 10.507 1.00 86.12 224 ARG A N 1
ATOM 1771 C CA . ARG A 1 224 ? 16.451 9.855 11.250 1.00 86.12 224 ARG A CA 1
ATOM 1772 C C . ARG A 1 224 ? 15.539 10.136 12.433 1.00 86.12 224 ARG A C 1
ATOM 1774 O O . ARG A 1 224 ? 14.320 10.104 12.304 1.00 86.12 224 ARG A O 1
ATOM 1781 N N . ALA A 1 225 ? 16.130 10.398 13.593 1.00 86.06 225 ALA A N 1
ATOM 1782 C CA . ALA A 1 225 ? 15.372 10.873 14.743 1.00 86.06 225 ALA A CA 1
ATOM 1783 C C . ALA A 1 225 ? 14.889 12.306 14.485 1.00 86.06 225 ALA A C 1
ATOM 1785 O O . ALA A 1 225 ? 15.651 13.128 13.976 1.00 86.06 225 ALA A O 1
ATOM 1786 N N . GLU A 1 226 ? 13.646 12.600 14.855 1.00 84.88 226 GLU A N 1
ATOM 1787 C CA . GLU A 1 226 ? 13.057 13.931 14.711 1.00 84.88 226 GLU A CA 1
ATOM 1788 C C . GLU A 1 226 ? 13.020 14.667 16.060 1.00 84.88 226 GLU A C 1
ATOM 1790 O O . GLU A 1 226 ? 12.827 14.034 17.110 1.00 84.88 226 GLU A O 1
ATOM 1795 N N . PRO A 1 227 ? 13.157 16.007 16.065 1.00 76.25 227 PRO A N 1
ATOM 1796 C CA . PRO A 1 227 ? 12.910 16.812 17.255 1.00 76.25 227 PRO A CA 1
ATOM 1797 C C . PRO A 1 227 ? 11.486 16.551 17.772 1.00 76.25 227 PRO A C 1
ATOM 1799 O O . PRO A 1 227 ? 10.513 16.770 17.058 1.00 76.25 227 PRO A O 1
ATOM 1802 N N . GLY A 1 228 ? 11.357 16.047 19.003 1.00 75.69 228 GLY A N 1
ATOM 1803 C CA . GLY A 1 228 ? 10.063 15.654 19.586 1.00 75.69 228 GLY A CA 1
ATOM 1804 C C . GLY A 1 228 ? 9.861 14.146 19.780 1.00 75.69 228 GLY A C 1
ATOM 1805 O O . GLY A 1 228 ? 8.811 13.740 20.265 1.00 75.69 228 GLY A O 1
ATOM 1806 N N . GLY A 1 229 ? 10.861 13.313 19.465 1.00 77.38 229 GLY A N 1
ATOM 1807 C CA . GLY A 1 229 ? 10.877 11.890 19.847 1.00 77.38 229 GLY A CA 1
ATOM 1808 C C . GLY A 1 229 ? 10.257 10.925 18.830 1.00 77.38 229 GLY A C 1
ATOM 1809 O O . GLY A 1 229 ? 10.172 9.727 19.103 1.00 77.38 229 GLY A O 1
ATOM 1810 N N . GLY A 1 230 ? 9.853 11.432 17.662 1.00 84.06 230 GLY A N 1
ATOM 1811 C CA . GLY A 1 230 ? 9.498 10.623 16.497 1.00 84.06 230 GLY A CA 1
ATOM 1812 C C . GLY A 1 230 ? 10.718 10.245 15.653 1.00 84.06 230 GLY A C 1
ATOM 1813 O O . GLY A 1 230 ? 11.864 10.573 15.976 1.00 84.06 230 GLY A O 1
ATOM 1814 N N . SER A 1 231 ? 10.471 9.580 14.530 1.00 85.88 231 SER A N 1
ATOM 1815 C CA . SER A 1 231 ? 11.489 9.363 13.504 1.00 85.88 231 SER A CA 1
ATOM 1816 C C . SER A 1 231 ? 10.910 9.574 12.117 1.00 85.88 231 SER A C 1
ATOM 1818 O O . SER A 1 231 ? 9.753 9.259 11.855 1.00 85.88 231 SER A O 1
ATOM 1820 N N . SER A 1 232 ? 11.707 10.126 11.219 1.00 86.31 232 SER A N 1
ATOM 1821 C CA . SER A 1 232 ? 11.362 10.211 9.813 1.00 86.31 232 SER A CA 1
ATOM 1822 C C . SER A 1 232 ? 12.274 9.300 9.027 1.00 86.31 232 SER A C 1
ATOM 1824 O O . SER A 1 232 ? 13.434 9.055 9.363 1.00 86.31 232 SER A O 1
ATOM 1826 N N . PHE A 1 233 ? 11.734 8.797 7.941 1.00 84.25 233 PHE A N 1
ATOM 1827 C CA . PHE A 1 233 ? 12.549 8.296 6.871 1.00 84.25 233 PHE A CA 1
ATOM 1828 C C . PHE A 1 233 ? 12.405 9.249 5.678 1.00 84.25 233 PHE A C 1
ATOM 1830 O O . PHE A 1 233 ? 11.299 9.686 5.356 1.00 84.25 233 PHE A O 1
ATOM 1837 N N . TYR A 1 234 ? 13.535 9.549 5.033 1.00 84.00 234 TYR A N 1
ATOM 1838 C CA . TYR A 1 234 ? 13.609 10.267 3.767 1.00 84.00 234 TYR A CA 1
ATOM 1839 C C . TYR A 1 234 ? 14.554 9.548 2.793 1.00 84.00 234 TYR A C 1
ATOM 1841 O O . TYR A 1 234 ? 15.714 9.294 3.127 1.00 84.00 234 TYR A O 1
ATOM 1849 N N . LEU A 1 235 ? 14.069 9.236 1.591 1.00 83.25 235 LEU A N 1
ATOM 1850 C CA . LEU A 1 235 ? 14.851 8.709 0.467 1.00 83.25 235 LEU A CA 1
ATOM 1851 C C . LEU A 1 235 ? 14.652 9.609 -0.730 1.00 83.25 235 LEU A C 1
ATOM 1853 O O . LEU A 1 235 ? 13.521 9.940 -1.079 1.00 83.25 235 LEU A O 1
ATOM 1857 N N . VAL A 1 236 ? 15.760 9.932 -1.381 1.00 85.12 236 VAL A N 1
ATOM 1858 C CA . VAL A 1 236 ? 15.772 10.530 -2.711 1.00 85.12 236 VAL A CA 1
ATOM 1859 C C . VAL A 1 236 ? 16.463 9.541 -3.616 1.00 85.12 236 VAL A C 1
ATOM 1861 O O . VAL A 1 236 ? 17.652 9.284 -3.455 1.00 85.12 236 VAL A O 1
ATOM 1864 N N . ASN A 1 237 ? 15.706 8.989 -4.550 1.00 82.62 237 ASN A N 1
ATOM 1865 C CA . ASN A 1 237 ? 16.223 8.049 -5.517 1.00 82.62 237 ASN A CA 1
ATOM 1866 C C . ASN A 1 237 ? 16.966 8.792 -6.624 1.00 82.62 237 ASN A C 1
ATOM 1868 O O . ASN A 1 237 ? 16.475 9.770 -7.191 1.00 82.62 237 ASN A O 1
ATOM 1872 N N . SER A 1 238 ? 18.146 8.286 -6.967 1.00 80.62 238 SER A N 1
ATOM 1873 C CA . SER A 1 238 ? 18.886 8.705 -8.153 1.00 80.62 238 SER A CA 1
ATOM 1874 C C . SER A 1 238 ? 18.697 7.676 -9.258 1.00 80.62 238 SER A C 1
ATOM 1876 O O . SER A 1 238 ? 19.142 6.535 -9.114 1.00 80.62 238 SER A O 1
ATOM 1878 N N . PHE A 1 239 ? 18.080 8.074 -10.368 1.00 83.12 239 PHE A N 1
ATOM 1879 C CA . PHE A 1 239 ? 17.900 7.181 -11.507 1.00 83.12 239 PHE A CA 1
ATOM 1880 C C . PHE A 1 239 ? 18.990 7.372 -12.575 1.00 83.12 239 PHE A C 1
ATOM 1882 O O . PHE A 1 239 ? 19.378 8.511 -12.864 1.00 83.12 239 PHE A O 1
ATOM 1889 N N . PRO A 1 240 ? 19.495 6.282 -13.182 1.00 80.88 240 PRO A N 1
ATOM 1890 C CA . PRO A 1 240 ? 20.479 6.363 -14.252 1.00 80.88 240 PRO A CA 1
ATOM 1891 C C . PRO A 1 240 ? 19.900 7.067 -15.486 1.00 80.88 240 PRO A C 1
ATOM 1893 O O . PRO A 1 240 ? 18.784 6.799 -15.907 1.00 80.88 240 PRO A O 1
ATOM 1896 N N . LYS A 1 241 ? 20.668 7.959 -16.121 1.00 75.81 241 LYS A N 1
ATOM 1897 C CA . LYS A 1 241 ? 20.195 8.722 -17.298 1.00 75.81 241 LYS A CA 1
ATOM 1898 C C . LYS A 1 241 ? 20.171 7.917 -18.606 1.00 75.81 241 LYS A C 1
ATOM 1900 O O . LYS A 1 241 ? 19.692 8.417 -19.616 1.00 75.81 241 LYS A O 1
ATOM 1905 N N . ASN A 1 242 ? 20.759 6.723 -18.622 1.00 78.56 242 ASN A N 1
ATOM 1906 C CA . ASN A 1 242 ? 21.009 5.918 -19.822 1.00 78.56 242 ASN A CA 1
ATOM 1907 C C . ASN A 1 242 ? 20.074 4.707 -19.974 1.00 78.56 242 ASN A C 1
ATOM 1909 O O . ASN A 1 242 ? 20.297 3.897 -20.873 1.00 78.56 242 ASN A O 1
ATOM 1913 N N . VAL A 1 243 ? 19.067 4.568 -19.113 1.00 79.06 243 VAL A N 1
ATOM 1914 C CA . VAL A 1 243 ? 18.032 3.532 -19.225 1.00 79.06 243 VAL A CA 1
ATOM 1915 C C . VAL A 1 243 ? 16.740 4.131 -19.776 1.00 79.06 243 VAL A C 1
ATOM 1917 O O . VAL A 1 243 ? 16.520 5.341 -19.697 1.00 79.06 243 VAL A O 1
ATOM 1920 N N . SER A 1 244 ? 15.893 3.283 -20.359 1.00 83.62 244 SER A N 1
ATOM 1921 C CA . SER A 1 244 ? 14.583 3.698 -20.859 1.00 83.62 244 SER A CA 1
ATOM 1922 C C . SER A 1 244 ? 13.742 4.292 -19.727 1.00 83.62 244 SER A C 1
ATOM 1924 O O . SER A 1 244 ? 13.719 3.758 -18.616 1.00 83.62 244 SER A O 1
ATOM 1926 N N . HIS A 1 245 ? 13.014 5.370 -20.013 1.00 84.12 245 HIS A N 1
ATOM 1927 C CA . HIS A 1 245 ? 12.099 5.981 -19.049 1.00 84.12 245 HIS A CA 1
ATOM 1928 C C . HIS A 1 245 ? 10.939 5.050 -18.642 1.00 84.12 245 HIS A C 1
ATOM 1930 O O . HIS A 1 245 ? 10.381 5.210 -17.557 1.00 84.12 245 HIS A O 1
ATOM 1936 N N . LEU A 1 246 ? 10.636 4.044 -19.473 1.00 88.38 246 LEU A N 1
ATOM 1937 C CA . LEU A 1 246 ? 9.678 2.958 -19.226 1.00 88.38 246 LEU A CA 1
ATOM 1938 C C . LEU A 1 246 ? 10.361 1.738 -18.600 1.00 88.38 246 LEU A C 1
ATOM 1940 O O . LEU A 1 246 ? 10.141 0.594 -18.992 1.00 88.38 246 LEU A O 1
ATOM 1944 N N . THR A 1 247 ? 11.226 1.991 -17.625 1.00 88.44 247 THR A N 1
ATOM 1945 C CA . THR A 1 247 ? 11.899 0.950 -16.851 1.00 88.44 247 THR A CA 1
ATOM 1946 C C . THR A 1 247 ? 11.543 1.122 -15.389 1.00 88.44 247 THR A C 1
ATOM 1948 O O . THR A 1 247 ? 11.624 2.230 -14.863 1.00 88.44 247 THR A O 1
ATOM 1951 N N . VAL A 1 248 ? 11.208 0.033 -14.705 1.00 91.56 248 VAL A N 1
ATOM 1952 C CA . VAL A 1 248 ? 11.024 0.056 -13.253 1.00 91.56 248 VAL A CA 1
ATOM 1953 C C . VAL A 1 248 ? 12.399 0.112 -12.572 1.00 91.56 248 VAL A C 1
ATOM 1955 O O . VAL A 1 248 ? 13.212 -0.792 -12.724 1.00 91.56 248 VAL A O 1
ATOM 1958 N N . GLN A 1 249 ? 12.673 1.185 -11.839 1.00 90.56 249 GLN A N 1
ATOM 1959 C CA . GLN A 1 249 ? 13.902 1.442 -11.079 1.00 90.56 249 GLN A CA 1
ATOM 1960 C C . GLN A 1 249 ? 13.703 1.236 -9.577 1.00 90.56 249 GLN A C 1
ATOM 1962 O O . GLN A 1 249 ? 14.619 0.818 -8.872 1.00 90.56 249 GLN A O 1
ATOM 1967 N N . ASN A 1 250 ? 12.510 1.552 -9.075 1.00 93.00 250 ASN A N 1
ATOM 1968 C CA . ASN A 1 250 ? 12.127 1.292 -7.697 1.00 93.00 250 ASN A CA 1
ATOM 1969 C C . ASN A 1 250 ? 10.627 1.040 -7.577 1.00 93.00 250 ASN A C 1
ATOM 1971 O O . ASN A 1 250 ? 9.835 1.429 -8.441 1.00 93.00 250 ASN A O 1
ATOM 1975 N N . ILE A 1 251 ? 10.266 0.394 -6.475 1.00 94.50 251 ILE A N 1
ATOM 1976 C CA . ILE A 1 251 ? 8.891 0.186 -6.045 1.00 94.50 251 ILE A CA 1
ATOM 1977 C C . ILE A 1 251 ? 8.855 0.448 -4.545 1.00 94.50 251 ILE A C 1
ATOM 1979 O O . ILE A 1 251 ? 9.660 -0.107 -3.800 1.00 94.50 251 ILE A O 1
ATOM 1983 N N . SER A 1 252 ? 7.907 1.251 -4.077 1.00 94.12 252 SER A N 1
ATOM 1984 C CA . SER A 1 252 ? 7.568 1.300 -2.656 1.00 94.12 252 SER A CA 1
ATOM 1985 C C . SER A 1 252 ? 6.128 0.893 -2.439 1.00 94.12 252 SER A C 1
ATOM 1987 O O . SER A 1 252 ? 5.243 1.369 -3.152 1.00 94.12 252 SER A O 1
ATOM 1989 N N . ILE A 1 253 ? 5.899 0.093 -1.410 1.00 95.44 253 ILE A N 1
ATOM 1990 C CA . ILE A 1 253 ? 4.578 -0.337 -0.979 1.00 95.44 253 ILE A CA 1
ATOM 1991 C C . ILE A 1 253 ? 4.405 0.128 0.457 1.00 95.44 253 ILE A C 1
ATOM 1993 O O . ILE A 1 253 ? 5.166 -0.268 1.338 1.00 95.44 253 ILE A O 1
ATOM 1997 N N . ARG A 1 254 ? 3.409 0.975 0.696 1.00 94.56 254 ARG A N 1
ATOM 1998 C CA . ARG A 1 254 ? 2.951 1.308 2.041 1.00 94.56 254 ARG A CA 1
ATOM 1999 C C . ARG A 1 254 ? 1.672 0.537 2.334 1.00 94.56 254 ARG A C 1
ATOM 2001 O O . ARG A 1 254 ? 0.760 0.557 1.519 1.00 94.56 254 ARG A O 1
ATOM 2008 N N . ILE A 1 255 ? 1.622 -0.117 3.487 1.00 95.88 255 ILE A N 1
ATOM 2009 C CA . ILE A 1 255 ? 0.504 -0.943 3.943 1.00 95.88 255 ILE A CA 1
ATOM 2010 C C . ILE A 1 255 ? 0.075 -0.417 5.310 1.00 95.88 255 ILE A C 1
ATOM 2012 O O . ILE A 1 255 ? 0.854 -0.497 6.258 1.00 95.88 255 ILE A O 1
ATOM 2016 N N . GLU A 1 256 ? -1.128 0.137 5.419 1.00 95.50 256 GLU A N 1
ATOM 2017 C CA . GLU A 1 256 ? -1.708 0.618 6.679 1.00 95.50 256 GLU A CA 1
ATOM 2018 C C . GLU A 1 256 ? -2.667 -0.436 7.233 1.00 95.50 256 GLU A C 1
ATOM 2020 O O . GLU A 1 256 ? -3.687 -0.709 6.605 1.00 95.50 256 GLU A O 1
ATOM 2025 N N . CYS A 1 257 ? -2.315 -1.051 8.364 1.00 95.44 257 CYS A N 1
ATOM 2026 C CA . CYS A 1 257 ? -3.138 -2.009 9.114 1.00 95.44 257 CYS A CA 1
ATOM 2027 C C . CYS A 1 257 ? -2.423 -2.425 10.412 1.00 95.44 257 CYS A C 1
ATOM 2029 O O . CYS A 1 257 ? -1.226 -2.181 10.590 1.00 95.44 257 CYS A O 1
ATOM 2031 N N . ASN A 1 258 ? -3.141 -3.104 11.309 1.00 94.94 258 ASN A N 1
ATOM 2032 C CA . ASN A 1 258 ? -2.556 -3.700 12.508 1.00 94.94 258 ASN A CA 1
ATOM 2033 C C . ASN A 1 258 ? -1.549 -4.829 12.179 1.00 94.94 258 ASN A C 1
ATOM 2035 O O . ASN A 1 258 ? -1.451 -5.321 11.053 1.00 94.94 258 ASN A O 1
ATOM 2039 N N . ASN A 1 259 ? -0.796 -5.275 13.193 1.00 94.75 259 ASN A N 1
ATOM 2040 C CA . ASN A 1 259 ? 0.221 -6.316 13.007 1.00 94.75 259 ASN A CA 1
ATOM 2041 C C . ASN A 1 259 ? -0.349 -7.651 12.512 1.00 94.75 259 ASN A C 1
ATOM 2043 O O . ASN A 1 259 ? 0.300 -8.321 11.719 1.00 94.75 259 ASN A O 1
ATOM 2047 N N . GLU A 1 260 ? -1.516 -8.062 13.008 1.00 94.38 260 GLU A N 1
ATOM 2048 C CA . GLU A 1 260 ? -2.102 -9.370 12.692 1.00 94.38 260 GLU A CA 1
ATOM 2049 C C . GLU A 1 260 ? -2.431 -9.471 11.199 1.00 94.38 260 GLU A C 1
ATOM 2051 O O . GLU A 1 260 ? -2.022 -10.424 10.534 1.00 94.38 260 GLU A O 1
ATOM 2056 N N . LEU A 1 261 ? -3.074 -8.436 10.652 1.00 96.06 261 LEU A N 1
ATOM 2057 C CA . LEU A 1 261 ? -3.383 -8.320 9.228 1.00 96.06 261 LEU A CA 1
ATOM 2058 C C . LEU A 1 261 ? -2.106 -8.195 8.392 1.00 96.06 261 LEU A C 1
ATOM 2060 O O . LEU A 1 261 ? -1.980 -8.855 7.358 1.00 96.06 261 LEU A O 1
ATOM 2064 N N . LEU A 1 262 ? -1.118 -7.428 8.865 1.00 96.81 262 LEU A N 1
ATOM 2065 C CA . LEU A 1 262 ? 0.164 -7.313 8.179 1.00 96.81 262 LEU A CA 1
ATOM 2066 C C . LEU A 1 262 ? 0.871 -8.667 8.054 1.00 96.81 262 LEU A C 1
ATOM 2068 O O . LEU A 1 262 ? 1.405 -8.960 6.991 1.00 96.81 262 LEU A O 1
ATOM 2072 N N . GLN A 1 263 ? 0.873 -9.512 9.090 1.00 95.94 263 GLN A N 1
ATOM 2073 C CA . GLN A 1 263 ? 1.525 -10.825 9.002 1.00 95.94 263 GLN A CA 1
ATOM 2074 C C . GLN A 1 263 ? 0.872 -11.730 7.947 1.00 95.94 263 GLN A C 1
ATOM 2076 O O . GLN A 1 263 ? 1.583 -12.455 7.250 1.00 95.94 263 GLN A O 1
ATOM 2081 N N . ILE A 1 264 ? -0.455 -11.660 7.781 1.00 94.75 264 ILE A N 1
ATOM 2082 C CA . ILE A 1 264 ? -1.166 -12.372 6.705 1.00 94.75 264 ILE A CA 1
ATOM 2083 C C . ILE A 1 264 ? -0.669 -11.882 5.339 1.00 94.75 264 ILE A C 1
ATOM 2085 O O . ILE A 1 264 ? -0.315 -12.687 4.478 1.00 94.75 264 ILE A O 1
ATOM 2089 N N . ILE A 1 265 ? -0.578 -10.562 5.162 1.00 96.94 265 ILE A N 1
ATOM 2090 C CA . ILE A 1 265 ? -0.123 -9.942 3.913 1.00 96.94 265 ILE A CA 1
ATOM 2091 C C . ILE A 1 265 ? 1.335 -10.293 3.614 1.00 96.94 265 ILE A C 1
ATOM 2093 O O . ILE A 1 265 ? 1.667 -10.641 2.482 1.00 96.94 265 ILE A O 1
ATOM 2097 N N . LEU A 1 266 ? 2.212 -10.221 4.615 1.00 96.81 266 LEU A N 1
ATOM 2098 C CA . LEU A 1 266 ? 3.639 -10.467 4.433 1.00 96.81 266 LEU A CA 1
ATOM 2099 C C . LEU A 1 266 ? 3.939 -11.924 4.072 1.00 96.81 266 LEU A C 1
ATOM 2101 O O . LEU A 1 266 ? 4.871 -12.196 3.321 1.00 96.81 266 LEU A O 1
ATOM 2105 N N . LYS A 1 267 ? 3.153 -12.858 4.610 1.00 95.75 267 LYS A N 1
ATOM 2106 C CA . LYS A 1 267 ? 3.337 -14.292 4.393 1.00 95.75 267 LYS A CA 1
ATOM 2107 C C . LYS A 1 267 ? 2.942 -14.738 2.986 1.00 95.75 267 LYS A C 1
ATOM 2109 O O . LYS A 1 267 ? 3.602 -15.610 2.426 1.00 95.75 267 LYS A O 1
ATOM 2114 N N . ASP A 1 268 ? 1.852 -14.194 2.448 1.00 95.25 268 ASP A N 1
ATOM 2115 C CA . ASP A 1 268 ? 1.219 -14.727 1.237 1.00 95.25 268 ASP A CA 1
ATOM 2116 C C . ASP A 1 268 ? 1.408 -13.859 -0.016 1.00 95.25 268 ASP A C 1
ATOM 2118 O O . ASP A 1 268 ? 1.017 -14.281 -1.104 1.00 95.25 268 ASP A O 1
ATOM 2122 N N . THR A 1 269 ? 2.061 -12.699 0.101 1.00 97.31 269 THR A N 1
ATOM 2123 C CA . THR A 1 269 ? 2.424 -11.858 -1.051 1.00 97.31 269 THR A CA 1
ATOM 2124 C C . THR A 1 269 ? 3.722 -12.350 -1.694 1.00 97.31 269 THR A C 1
ATOM 2126 O O . THR A 1 269 ? 4.721 -12.580 -1.009 1.00 97.31 269 THR A O 1
ATOM 2129 N N . ASP A 1 270 ? 3.746 -12.450 -3.024 1.00 96.88 270 ASP A N 1
ATOM 2130 C CA . ASP A 1 270 ? 4.954 -12.776 -3.792 1.00 96.88 270 ASP A CA 1
ATOM 2131 C C . ASP A 1 270 ? 5.860 -11.547 -3.981 1.00 96.88 270 ASP A C 1
ATOM 2133 O O . ASP A 1 270 ? 5.962 -10.954 -5.056 1.00 96.88 270 ASP A O 1
ATOM 2137 N N . PHE A 1 271 ? 6.552 -11.148 -2.915 1.00 96.31 271 PHE A N 1
ATOM 2138 C CA . PHE A 1 271 ? 7.495 -10.026 -2.979 1.00 96.31 271 PHE A CA 1
ATOM 2139 C C . PHE A 1 271 ? 8.706 -10.292 -3.872 1.00 96.31 271 PHE A C 1
ATOM 2141 O O . PHE A 1 271 ? 9.311 -9.344 -4.372 1.00 96.31 271 PHE A O 1
ATOM 2148 N N . LYS A 1 272 ? 9.053 -11.561 -4.110 1.00 93.81 272 LYS A N 1
ATOM 2149 C CA . LYS A 1 272 ? 10.131 -11.897 -5.038 1.00 93.81 272 LYS A CA 1
ATOM 2150 C C . LYS A 1 272 ? 9.722 -11.541 -6.468 1.00 93.81 272 LYS A C 1
ATOM 2152 O O . LYS A 1 272 ? 10.499 -10.880 -7.149 1.00 93.81 272 LYS A O 1
ATOM 2157 N N . GLY A 1 273 ? 8.499 -11.883 -6.877 1.00 92.69 273 GLY A N 1
ATOM 2158 C CA . GLY A 1 273 ? 7.939 -11.461 -8.162 1.00 92.69 273 GLY A CA 1
ATOM 2159 C C . GLY A 1 273 ? 7.894 -9.935 -8.316 1.00 92.69 273 GLY A C 1
ATOM 2160 O O . GLY A 1 273 ? 8.204 -9.415 -9.384 1.00 92.69 273 GLY A O 1
ATOM 2161 N N . ILE A 1 274 ? 7.607 -9.197 -7.235 1.00 94.62 274 ILE A N 1
ATOM 2162 C CA . ILE A 1 274 ? 7.692 -7.723 -7.227 1.00 94.62 274 ILE A CA 1
ATOM 2163 C C . ILE A 1 274 ? 9.136 -7.247 -7.439 1.00 94.62 274 ILE A C 1
ATOM 2165 O O . ILE A 1 274 ? 9.377 -6.353 -8.248 1.00 94.62 274 ILE A O 1
ATOM 2169 N N . ALA A 1 275 ? 10.105 -7.841 -6.739 1.00 93.19 275 ALA A N 1
ATOM 2170 C CA . ALA A 1 275 ? 11.517 -7.486 -6.864 1.00 93.19 275 ALA A CA 1
ATOM 2171 C C . ALA A 1 275 ? 12.077 -7.769 -8.271 1.00 93.19 275 ALA A C 1
ATOM 2173 O O . ALA A 1 275 ? 12.907 -7.009 -8.765 1.00 93.19 275 ALA A O 1
ATOM 2174 N N . GLU A 1 276 ? 11.597 -8.821 -8.939 1.00 92.00 276 GLU A N 1
ATOM 2175 C CA . GLU A 1 276 ? 11.994 -9.188 -10.306 1.00 92.00 276 GLU A CA 1
ATOM 2176 C C . GLU A 1 276 ? 11.582 -8.143 -11.359 1.00 92.00 276 GLU A C 1
ATOM 2178 O O . GLU A 1 276 ? 12.191 -8.086 -12.429 1.00 92.00 276 GLU A O 1
ATOM 2183 N N . LEU A 1 277 ? 10.622 -7.261 -11.048 1.00 91.19 277 LEU A N 1
ATOM 2184 C CA . LEU A 1 277 ? 10.271 -6.126 -11.909 1.00 91.19 277 LEU A CA 1
ATOM 2185 C C . LEU A 1 277 ? 11.387 -5.075 -11.978 1.00 91.19 277 LEU A C 1
ATOM 2187 O O . LEU A 1 277 ? 11.463 -4.340 -12.962 1.00 91.19 277 LEU A O 1
ATOM 2191 N N . ILE A 1 278 ? 12.246 -4.979 -10.956 1.00 89.00 278 ILE A N 1
ATOM 2192 C CA . ILE A 1 278 ? 13.285 -3.948 -10.877 1.00 89.00 278 ILE A CA 1
ATOM 2193 C C . ILE A 1 278 ? 14.390 -4.198 -11.913 1.00 89.00 278 ILE A C 1
ATOM 2195 O O . ILE A 1 278 ? 15.042 -5.250 -11.960 1.00 89.00 278 ILE A O 1
ATOM 2199 N N . SER A 1 279 ? 14.685 -3.174 -12.714 1.00 78.69 279 SER A N 1
ATOM 2200 C CA . SER A 1 279 ? 15.873 -3.158 -13.556 1.00 78.69 279 SER A CA 1
ATOM 2201 C C . SER A 1 279 ? 17.123 -2.791 -12.767 1.00 78.69 279 SER A C 1
ATOM 2203 O O . SER A 1 279 ? 17.140 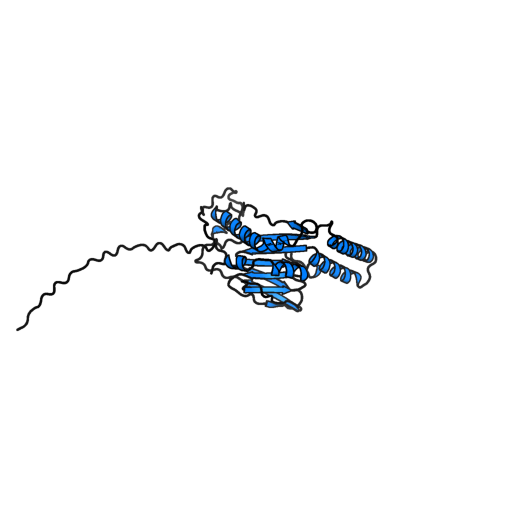-1.827 -12.011 1.00 78.69 279 SER A O 1
ATOM 2205 N N . HIS A 1 280 ? 18.172 -3.579 -12.986 1.00 62.47 280 HIS A N 1
ATOM 2206 C CA . HIS A 1 280 ? 19.518 -3.394 -12.459 1.00 62.47 280 HIS A CA 1
ATOM 2207 C C . HIS A 1 280 ? 20.392 -2.931 -13.616 1.00 62.47 280 HIS A C 1
ATOM 2209 O O . HIS A 1 280 ? 20.123 -3.425 -14.740 1.00 62.47 280 HIS A O 1
#

Foldseek 3Di:
DDDDDDDDDDDDPDPPPPPPPPPDAPQFLLPDLDFDQDFPFPDDPPDQKGFGGPSLQVLQQSLLVLQLVLCVQLVVVQDPVFKDKPDSDSDGDGIDGPCLQVAQNKDKDKIKIFTDCPHPVNVVLVVVLVVLVVCVVPDDPCSVVVNLVSVQQNCQAGMKMKMKMFPDQKDKKKFLADDKDWDDAPQFPTKIWHAQIADPVGDHSSRGFTKMKTKHADDDWDWAADPNHIIMTMDGDDDDPSHRSSAGHMMMMMITHDPVSVVSSRVRGNVVSVNSSHDD